Protein AF-A0A0B6ZD54-F1 (afdb_monomer)

Foldseek 3Di:
DDDQQCLQPVCVVVVDWDFLLVVLVVVLVVCVVPPDALVVNLVSNCRNLVLLCVVVVVLVVQSVPDDDSVSSNVSSVVSVVVVVVVVVVCVVPVCVQPVVSVHNDGSRIRGGDDDDDPVVCPPPVNVVVVVVVVVVVVVQLVVQCVVDPPDDSVVSVVCVVPVPDDPDPVPPDDAPAAPVDRHGAQPQWPRSHRLVVSVVCCVVVVDATPSNGRDRDDPPPPDPDDPPPPPVVVVVVVVVVVVVVVVVVVVVVVVVPPDD

Organism: NCBI:txid1028688

Nearest PDB structures (foldseek):
  8am9-assembly1_O  TM=3.127E-01  e=2.565E+00  Escherichia coli BW25113
  7ac7-assembly1_s  TM=3.104E-01  e=2.873E+00  Escherichia coli K-12
  5mdy-assembly1_s  TM=3.116E-01  e=3.041E+00  Escherichia coli K-12
  7nbu-assembly1_N  TM=3.072E-01  e=3.606E+00  Escherichia coli K-12
  8rdw-assembly1_HK  TM=3.142E-01  e=8.947E+00  Psychrobacter urativorans

Structure (mmCIF, N/CA/C/O backbone):
data_AF-A0A0B6ZD54-F1
#
_entry.id   AF-A0A0B6ZD54-F1
#
loop_
_atom_site.group_PDB
_atom_site.id
_atom_site.type_symbol
_atom_site.label_atom_id
_atom_site.label_alt_id
_atom_site.label_comp_id
_atom_site.label_asym_id
_atom_site.label_entity_id
_atom_site.label_seq_id
_atom_site.pdbx_PDB_ins_code
_atom_site.Cartn_x
_atom_site.Cartn_y
_atom_site.Cartn_z
_atom_site.occupancy
_atom_site.B_iso_or_equiv
_atom_site.auth_seq_id
_atom_site.auth_comp_id
_atom_site.auth_asym_id
_atom_site.auth_atom_id
_atom_site.pdbx_PDB_model_num
ATOM 1 N N . MET A 1 1 ? -23.140 -5.169 -11.355 1.00 74.25 1 MET A N 1
ATOM 2 C CA . MET A 1 1 ? -21.667 -5.055 -11.450 1.00 74.25 1 MET A CA 1
ATOM 3 C C . MET A 1 1 ? -21.163 -4.359 -10.195 1.00 74.25 1 MET A C 1
ATOM 5 O O . MET A 1 1 ? -21.640 -3.269 -9.912 1.00 74.25 1 MET A O 1
ATOM 9 N N . SER A 1 2 ? -20.274 -4.982 -9.419 1.00 81.50 2 SER A N 1
ATOM 10 C CA . SER A 1 2 ? -19.598 -4.334 -8.285 1.00 81.50 2 SER A CA 1
ATOM 11 C C . SER A 1 2 ? -18.123 -4.122 -8.634 1.00 81.50 2 SER A C 1
ATOM 13 O O . SER A 1 2 ? -17.545 -4.911 -9.378 1.00 81.50 2 SER A O 1
ATOM 15 N N . ALA A 1 3 ? -17.527 -3.036 -8.140 1.00 86.44 3 ALA A N 1
ATOM 16 C CA . ALA A 1 3 ? -16.114 -2.732 -8.368 1.00 86.44 3 ALA A CA 1
ATOM 17 C C . ALA A 1 3 ? -15.428 -2.359 -7.050 1.00 86.44 3 ALA A C 1
ATOM 19 O O . ALA A 1 3 ? -14.755 -3.183 -6.436 1.00 86.44 3 ALA A O 1
ATOM 20 N N . GLU A 1 4 ? -15.651 -1.139 -6.561 1.00 87.38 4 GLU A N 1
ATOM 21 C CA . GLU A 1 4 ? -14.909 -0.611 -5.412 1.00 87.38 4 GLU A CA 1
ATOM 22 C C . GLU A 1 4 ? -15.200 -1.347 -4.097 1.00 87.38 4 GLU A C 1
ATOM 24 O O . GLU A 1 4 ? -14.273 -1.617 -3.334 1.00 87.38 4 GLU A O 1
ATOM 29 N N . GLY A 1 5 ? -16.454 -1.742 -3.854 1.00 88.94 5 GLY A N 1
ATOM 30 C CA . GLY A 1 5 ? -16.817 -2.526 -2.670 1.00 88.94 5 GLY A CA 1
ATOM 31 C C . GLY A 1 5 ? -16.084 -3.870 -2.601 1.00 88.94 5 GLY A C 1
ATOM 32 O O . GLY A 1 5 ? -15.590 -4.239 -1.540 1.00 88.94 5 GLY A O 1
ATOM 33 N N . ASN A 1 6 ? -15.926 -4.544 -3.746 1.00 92.19 6 ASN A N 1
ATOM 34 C CA . ASN A 1 6 ? -15.258 -5.844 -3.836 1.00 92.19 6 ASN A CA 1
ATOM 35 C C . ASN A 1 6 ? -13.740 -5.751 -3.597 1.00 92.19 6 ASN A C 1
ATOM 37 O O . ASN A 1 6 ? -13.132 -6.687 -3.095 1.00 92.19 6 ASN A O 1
ATOM 41 N N . LEU A 1 7 ? -13.120 -4.610 -3.925 1.00 92.94 7 LEU A N 1
ATOM 42 C CA . LEU A 1 7 ? -11.692 -4.386 -3.664 1.00 92.94 7 LEU A CA 1
ATOM 43 C C . LEU A 1 7 ? -11.366 -4.241 -2.170 1.00 92.94 7 LEU A C 1
ATOM 45 O O . LEU A 1 7 ? -10.232 -4.498 -1.777 1.00 92.94 7 LEU A O 1
ATOM 49 N N . HIS A 1 8 ? -12.327 -3.799 -1.356 1.00 94.69 8 HIS A N 1
ATOM 50 C CA . HIS A 1 8 ? -12.138 -3.619 0.089 1.00 94.69 8 HIS A CA 1
ATOM 51 C C . HIS A 1 8 ? -12.677 -4.809 0.894 1.00 94.69 8 HIS A C 1
ATOM 53 O O . HIS A 1 8 ? -12.101 -5.178 1.914 1.00 94.69 8 HIS A O 1
ATOM 59 N N . ASN A 1 9 ? -13.750 -5.445 0.414 1.00 95.12 9 ASN A N 1
ATOM 60 C CA . ASN A 1 9 ? -14.244 -6.712 0.935 1.00 95.12 9 ASN A CA 1
ATOM 61 C C . ASN A 1 9 ? -14.376 -7.730 -0.211 1.00 95.12 9 ASN A C 1
ATOM 63 O O . ASN A 1 9 ? -15.413 -7.750 -0.876 1.00 95.12 9 ASN A O 1
ATOM 67 N N . PRO A 1 10 ? -13.377 -8.604 -0.435 1.00 94.44 10 PRO A N 1
ATOM 68 C CA . PRO A 1 10 ? -13.483 -9.622 -1.479 1.00 94.44 10 PRO A CA 1
ATOM 69 C C . PRO A 1 10 ? -14.529 -10.709 -1.165 1.00 94.44 10 PRO A C 1
ATOM 71 O O . PRO A 1 10 ? -14.969 -11.416 -2.066 1.00 94.44 10 PRO A O 1
ATOM 74 N N . ALA A 1 11 ? -14.985 -10.819 0.089 1.00 94.31 11 ALA A N 1
ATOM 75 C CA . ALA A 1 11 ? -16.055 -11.723 0.514 1.00 94.31 11 ALA A CA 1
ATOM 76 C C . ALA A 1 11 ? -17.455 -11.072 0.473 1.00 94.31 11 ALA A C 1
ATOM 78 O O . ALA A 1 11 ? -18.405 -11.616 1.043 1.00 94.31 11 ALA A O 1
ATOM 79 N N . LEU A 1 12 ? -17.599 -9.929 -0.213 1.00 92.50 12 LEU A N 1
ATOM 80 C CA . LEU A 1 12 ? -18.838 -9.146 -0.283 1.00 92.50 12 LEU A CA 1
ATOM 81 C C . LEU A 1 12 ? -20.058 -9.993 -0.670 1.00 92.50 12 LEU A C 1
ATOM 83 O O . LEU A 1 12 ? -21.107 -9.894 -0.039 1.00 92.50 12 LEU A O 1
ATOM 87 N N . PHE A 1 13 ? -19.917 -10.852 -1.680 1.00 92.19 13 PHE A N 1
ATOM 88 C CA . PHE A 1 13 ? -21.015 -11.692 -2.174 1.00 92.19 13 PHE A CA 1
ATOM 89 C C . PHE A 1 13 ? -21.288 -12.935 -1.324 1.00 92.19 13 PHE A C 1
ATOM 91 O O . PHE A 1 13 ? -22.333 -13.558 -1.474 1.00 92.19 13 PHE A O 1
ATOM 98 N N . SER A 1 14 ? -20.390 -13.263 -0.397 1.00 92.62 14 SER A N 1
ATOM 99 C CA . SER A 1 14 ? -20.599 -14.321 0.594 1.00 92.62 14 SER A CA 1
ATOM 100 C C . SER A 1 14 ? -21.366 -13.819 1.822 1.00 92.62 14 SER A C 1
ATOM 102 O O . SER A 1 14 ? -21.641 -14.608 2.723 1.00 92.62 14 SER A O 1
ATOM 104 N N . GLY A 1 15 ? -21.656 -12.512 1.902 1.00 89.50 15 GLY A N 1
ATOM 105 C CA . GLY A 1 15 ? -22.305 -11.887 3.059 1.00 89.50 15 GLY A CA 1
ATOM 106 C C . GLY A 1 15 ? -21.448 -11.904 4.329 1.00 89.50 15 GLY A C 1
ATOM 107 O O . GLY A 1 15 ? -21.974 -11.747 5.428 1.00 89.50 15 GLY A O 1
ATOM 108 N N . LYS A 1 16 ? -20.133 -12.125 4.197 1.00 92.75 16 LYS A N 1
ATOM 109 C CA . LYS A 1 16 ? -19.188 -12.233 5.315 1.00 92.75 16 LYS A CA 1
ATOM 110 C C . LYS A 1 16 ? -18.276 -11.009 5.371 1.00 92.75 16 LYS A C 1
ATOM 112 O O . LYS A 1 16 ? -17.953 -10.407 4.348 1.00 92.75 16 LYS A O 1
ATOM 117 N N . ASN A 1 17 ? -17.812 -10.695 6.578 1.00 94.38 17 ASN A N 1
ATOM 118 C CA . ASN A 1 17 ? -16.800 -9.669 6.840 1.00 94.38 17 ASN A CA 1
ATOM 119 C C . ASN A 1 17 ? -15.594 -10.340 7.520 1.00 94.38 17 ASN A C 1
ATOM 121 O O . ASN A 1 17 ? -15.470 -10.266 8.742 1.00 94.38 17 ASN A O 1
ATOM 125 N N . PRO A 1 18 ? -14.767 -11.088 6.767 1.00 96.50 18 PRO A N 1
ATOM 126 C CA . PRO A 1 18 ? -13.576 -11.744 7.306 1.00 96.50 18 PRO A CA 1
ATOM 127 C C . PRO A 1 18 ? -12.538 -10.718 7.775 1.00 96.50 18 PRO A C 1
ATOM 129 O O . PRO A 1 18 ? -12.655 -9.522 7.492 1.00 96.50 18 PRO A O 1
ATOM 132 N N . TYR A 1 19 ? -11.499 -11.175 8.473 1.00 97.50 19 TYR A N 1
ATOM 133 C CA . TYR A 1 19 ? -10.398 -10.291 8.830 1.00 97.50 19 TYR A CA 1
ATOM 134 C C . TYR A 1 19 ? -9.622 -9.842 7.590 1.00 97.50 19 TYR A C 1
ATOM 136 O O . TYR A 1 19 ? -9.378 -10.617 6.663 1.00 97.50 19 TYR A O 1
ATOM 144 N N . VAL A 1 20 ? -9.168 -8.589 7.605 1.00 97.38 20 VAL A N 1
ATOM 145 C CA . VAL A 1 20 ? -8.426 -8.001 6.480 1.00 97.38 20 VAL A CA 1
ATOM 146 C C . VAL A 1 20 ? -7.125 -8.745 6.178 1.00 97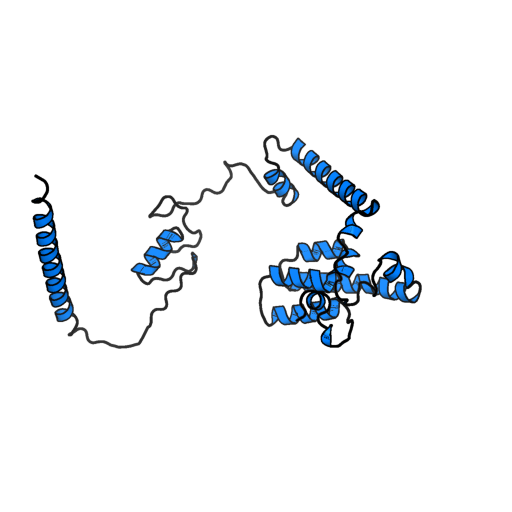.38 20 VAL A C 1
ATOM 148 O O . VAL A 1 20 ? -6.722 -8.804 5.017 1.00 97.38 20 VAL A O 1
ATOM 151 N N . TRP A 1 21 ? -6.466 -9.323 7.190 1.00 97.62 21 TRP A N 1
ATOM 152 C CA . TRP A 1 21 ? -5.247 -10.109 6.990 1.00 97.62 21 TRP A CA 1
ATOM 153 C C . TRP A 1 21 ? -5.530 -11.488 6.407 1.00 97.62 21 TRP A C 1
ATOM 155 O O . TRP A 1 21 ? -4.746 -11.919 5.576 1.00 97.62 21 TRP A O 1
ATOM 165 N N . ASP A 1 22 ? -6.636 -12.149 6.759 1.00 97.44 22 ASP A N 1
ATOM 166 C CA . ASP A 1 22 ? -6.958 -13.468 6.197 1.00 97.44 22 ASP A CA 1
ATOM 167 C C . ASP A 1 22 ? -7.157 -13.349 4.680 1.00 97.44 22 ASP A C 1
ATOM 169 O O . ASP A 1 22 ? -6.501 -14.042 3.907 1.00 97.44 22 ASP A O 1
ATOM 173 N N . MET A 1 23 ? -7.952 -12.361 4.251 1.00 97.38 23 MET A N 1
ATOM 174 C CA . MET A 1 23 ? -8.172 -12.086 2.825 1.00 97.38 23 MET A CA 1
ATOM 175 C C . MET A 1 23 ? -6.909 -11.609 2.107 1.00 97.38 23 MET A C 1
ATOM 177 O O . MET A 1 23 ? -6.704 -11.915 0.934 1.00 97.38 23 MET A O 1
ATOM 181 N N . SER A 1 24 ? -6.064 -10.830 2.787 1.00 97.56 24 SER A N 1
ATOM 182 C CA . SER A 1 24 ? -4.817 -10.345 2.191 1.00 97.56 24 SER A CA 1
ATOM 183 C C . SER A 1 24 ? -3.789 -11.459 2.037 1.00 97.56 24 SER A C 1
ATOM 185 O O . SER A 1 24 ? -3.116 -11.499 1.015 1.00 97.56 24 SER A O 1
ATOM 187 N N . LEU A 1 25 ? -3.672 -12.361 3.013 1.00 98.12 25 LEU A N 1
ATOM 188 C CA . LEU A 1 25 ? -2.762 -13.505 2.954 1.00 98.12 25 LEU A CA 1
ATOM 189 C C . LEU A 1 25 ? -3.203 -14.496 1.874 1.00 98.12 25 LEU A C 1
ATOM 191 O O . LEU A 1 25 ? -2.377 -14.867 1.047 1.00 98.12 25 LEU A O 1
ATOM 195 N N . GLU A 1 26 ? -4.498 -14.816 1.793 1.00 97.94 26 GLU A N 1
ATOM 196 C CA . GLU A 1 26 ? -5.042 -15.648 0.709 1.00 97.94 26 GLU A CA 1
ATOM 197 C C . GLU A 1 26 ? -4.785 -15.011 -0.668 1.00 97.94 26 GLU A C 1
ATOM 199 O O . GLU A 1 26 ? -4.361 -15.675 -1.616 1.00 97.94 26 GLU A O 1
ATOM 204 N N . TYR A 1 27 ? -4.975 -13.692 -0.788 1.00 97.81 27 TYR A N 1
ATOM 205 C CA . TYR A 1 27 ? -4.625 -12.969 -2.008 1.00 97.81 27 TYR A CA 1
ATOM 206 C C . TYR A 1 27 ? -3.128 -13.081 -2.336 1.00 97.81 27 TYR A C 1
ATOM 208 O O . TYR A 1 27 ? -2.776 -13.295 -3.496 1.00 97.81 27 TYR A O 1
ATOM 216 N N . LEU A 1 28 ? -2.241 -12.956 -1.345 1.00 97.94 28 LEU A N 1
ATOM 217 C CA . LEU A 1 28 ? -0.800 -13.094 -1.557 1.00 97.94 28 LEU A CA 1
ATOM 218 C C . LEU A 1 28 ? -0.430 -14.516 -2.006 1.00 97.94 28 LEU A C 1
ATOM 220 O O . LEU A 1 28 ? 0.349 -14.638 -2.952 1.00 97.94 28 LEU A O 1
ATOM 224 N N . ASP A 1 29 ? -1.062 -15.558 -1.458 1.00 98.12 29 ASP A N 1
ATOM 225 C CA . ASP A 1 29 ? -0.891 -16.945 -1.920 1.00 98.12 29 ASP A CA 1
ATOM 226 C C . ASP A 1 29 ? -1.247 -17.077 -3.415 1.00 98.12 29 ASP A C 1
ATOM 228 O O . ASP A 1 29 ? -0.522 -17.696 -4.203 1.00 98.12 29 ASP A O 1
ATOM 232 N N . LEU A 1 30 ? -2.329 -16.421 -3.856 1.00 97.81 30 LEU A N 1
ATOM 233 C CA . LEU A 1 30 ? -2.696 -16.372 -5.275 1.00 97.81 30 LEU A CA 1
ATOM 234 C C . LEU A 1 30 ? -1.655 -15.634 -6.124 1.00 97.81 30 LEU A C 1
ATOM 236 O O . LEU A 1 30 ? -1.419 -16.037 -7.261 1.00 97.81 30 LEU A O 1
ATOM 240 N N . THR A 1 31 ? -1.029 -14.573 -5.609 1.00 96.94 31 THR A N 1
ATOM 241 C CA . THR A 1 31 ? 0.020 -13.842 -6.345 1.00 96.94 31 THR A CA 1
ATOM 242 C C . THR A 1 31 ? 1.331 -14.614 -6.458 1.00 96.94 31 THR A C 1
ATOM 244 O O . THR A 1 31 ? 2.075 -14.389 -7.412 1.00 96.94 31 THR A O 1
ATOM 247 N N . GLU A 1 32 ? 1.611 -15.531 -5.529 1.00 95.12 32 GLU A N 1
ATOM 248 C CA . GLU A 1 32 ? 2.738 -16.464 -5.640 1.00 95.12 32 GLU A CA 1
ATOM 249 C C . GLU A 1 32 ? 2.454 -17.517 -6.712 1.00 95.12 32 GLU A C 1
ATOM 251 O O . GLU A 1 32 ? 3.297 -17.779 -7.570 1.00 95.12 32 GLU A O 1
ATOM 256 N N . LYS A 1 33 ? 1.230 -18.062 -6.721 1.00 97.50 33 LYS A N 1
ATOM 257 C CA . LYS A 1 33 ? 0.776 -19.017 -7.741 1.00 97.50 33 LYS A CA 1
ATOM 258 C C . LYS A 1 33 ? 0.689 -18.393 -9.137 1.00 97.50 33 LYS A C 1
ATOM 260 O O . LYS A 1 33 ? 1.005 -19.048 -10.130 1.00 97.50 33 LYS A O 1
ATOM 265 N N . TYR A 1 34 ? 0.259 -17.137 -9.216 1.00 97.00 34 TYR A N 1
ATOM 266 C CA . TYR A 1 34 ? 0.073 -16.384 -10.454 1.00 97.00 34 TYR A CA 1
ATOM 267 C C . TYR A 1 34 ? 0.847 -15.057 -10.387 1.00 97.00 34 TYR A C 1
ATOM 269 O O . TYR A 1 34 ? 0.275 -14.018 -10.035 1.00 97.00 34 TYR A O 1
ATOM 277 N N . PRO A 1 35 ? 2.149 -15.071 -10.739 1.00 93.50 35 PRO A N 1
ATOM 278 C CA . PRO A 1 35 ? 3.015 -13.906 -10.614 1.00 93.50 35 PRO A CA 1
ATOM 279 C C . PRO A 1 35 ? 2.473 -12.678 -11.341 1.00 93.50 35 PRO A C 1
ATOM 281 O O . PRO A 1 35 ? 2.139 -12.720 -12.528 1.00 93.50 35 PRO A O 1
ATOM 284 N N . CYS A 1 36 ? 2.444 -11.548 -10.639 1.00 95.56 36 CYS A N 1
ATOM 285 C CA . CYS A 1 36 ? 2.014 -10.271 -11.192 1.00 95.56 36 CYS A CA 1
ATOM 286 C C . CYS A 1 36 ? 2.932 -9.121 -10.742 1.00 95.56 36 CYS A C 1
ATOM 288 O O . CYS A 1 36 ? 3.701 -9.261 -9.787 1.00 95.56 36 CYS A O 1
ATOM 290 N N . PRO A 1 37 ? 2.894 -7.964 -11.429 1.00 97.19 37 PRO A N 1
ATOM 291 C CA . PRO A 1 37 ? 3.668 -6.803 -11.018 1.00 97.19 37 PRO A CA 1
ATOM 292 C C . PRO A 1 37 ? 3.371 -6.387 -9.573 1.00 97.19 37 PRO A C 1
ATOM 294 O O . PRO A 1 37 ? 2.221 -6.181 -9.192 1.00 97.19 37 PRO A O 1
ATOM 297 N N . VAL A 1 38 ? 4.427 -6.130 -8.801 1.00 96.94 38 VAL A N 1
ATOM 298 C CA . VAL A 1 38 ? 4.370 -5.659 -7.402 1.00 96.94 38 VAL A CA 1
ATOM 299 C C . VAL A 1 38 ? 3.504 -4.400 -7.228 1.00 96.94 38 VAL A C 1
ATOM 301 O O . VAL A 1 38 ? 2.944 -4.153 -6.162 1.00 96.94 38 VAL A O 1
ATOM 304 N N . SER A 1 39 ? 3.366 -3.574 -8.270 1.00 97.62 39 SER A N 1
ATOM 305 C CA . SER A 1 39 ? 2.450 -2.427 -8.270 1.00 97.62 39 SER A CA 1
ATOM 306 C C . SER A 1 39 ? 0.985 -2.822 -8.087 1.00 97.62 39 SER A C 1
ATOM 308 O O . SER A 1 39 ? 0.257 -2.086 -7.424 1.00 97.62 39 SER A O 1
ATOM 310 N N . TYR A 1 40 ? 0.560 -3.956 -8.647 1.00 97.25 40 TYR A N 1
ATOM 311 C CA . TYR A 1 40 ? -0.816 -4.447 -8.542 1.00 97.25 40 TYR A CA 1
ATOM 312 C C . TYR A 1 40 ? -1.070 -5.003 -7.145 1.00 97.25 40 TYR A C 1
ATOM 314 O O . TYR A 1 40 ? -2.024 -4.588 -6.493 1.00 97.25 40 TYR A O 1
ATOM 322 N N . ILE A 1 41 ? -0.140 -5.830 -6.655 1.00 98.00 41 ILE A N 1
ATOM 323 C CA . ILE A 1 41 ? -0.173 -6.405 -5.304 1.00 98.00 41 ILE A CA 1
ATOM 324 C C . ILE A 1 41 ? -0.316 -5.297 -4.262 1.00 98.00 41 ILE A C 1
ATOM 326 O O . ILE A 1 41 ? -1.269 -5.284 -3.488 1.00 98.00 41 ILE A O 1
ATOM 330 N N . ARG A 1 42 ? 0.570 -4.294 -4.314 1.00 98.19 42 ARG A N 1
ATOM 331 C CA . ARG A 1 42 ? 0.527 -3.139 -3.410 1.00 98.19 42 ARG A CA 1
ATOM 332 C C . ARG A 1 42 ? -0.821 -2.423 -3.453 1.00 98.19 42 ARG A C 1
ATOM 334 O O . ARG A 1 42 ? -1.347 -2.043 -2.412 1.00 98.19 42 ARG A O 1
ATOM 341 N N . GLY A 1 43 ? -1.365 -2.218 -4.653 1.00 97.44 43 GLY A N 1
ATOM 342 C CA . GLY A 1 43 ? -2.664 -1.580 -4.842 1.00 97.44 43 GLY A CA 1
ATOM 343 C C . GLY A 1 43 ? -3.791 -2.344 -4.147 1.00 97.44 43 GLY A C 1
ATOM 344 O O . GLY A 1 43 ? -4.580 -1.729 -3.434 1.00 97.44 43 GLY A O 1
ATOM 345 N N . HIS A 1 44 ? -3.835 -3.667 -4.304 1.00 97.25 44 HIS A N 1
ATOM 346 C CA . HIS A 1 44 ? -4.857 -4.510 -3.685 1.00 97.25 44 HIS A CA 1
ATOM 347 C C . HIS A 1 44 ? -4.694 -4.618 -2.169 1.00 97.25 44 HIS A C 1
ATOM 349 O O . HIS A 1 44 ? -5.670 -4.411 -1.456 1.00 97.25 44 HIS A O 1
ATOM 355 N N . VAL A 1 45 ? -3.474 -4.813 -1.656 1.00 97.94 45 VAL A N 1
ATOM 356 C CA . VAL A 1 45 ? -3.218 -4.841 -0.203 1.00 97.94 45 VAL A CA 1
ATOM 357 C C . VAL A 1 45 ? -3.641 -3.521 0.454 1.00 97.94 45 VAL A C 1
ATOM 359 O O . VAL A 1 45 ? -4.302 -3.526 1.490 1.00 97.94 45 VAL A O 1
ATOM 362 N N . PHE A 1 46 ? -3.365 -2.369 -0.176 1.00 97.50 46 PHE A N 1
ATOM 363 C CA . PHE A 1 46 ? -3.848 -1.077 0.331 1.00 97.50 46 PHE A CA 1
ATOM 364 C C . PHE A 1 46 ? -5.373 -0.950 0.361 1.00 97.50 46 PHE A C 1
ATOM 366 O O . PHE A 1 46 ? -5.889 -0.187 1.178 1.00 97.50 46 PHE A O 1
ATOM 373 N N . LYS A 1 47 ? -6.084 -1.627 -0.545 1.00 96.12 47 LYS A N 1
ATOM 374 C CA . LYS A 1 47 ? -7.548 -1.597 -0.618 1.00 96.12 47 LYS A CA 1
ATOM 375 C C . LYS A 1 47 ? -8.171 -2.544 0.403 1.00 96.12 47 LYS A C 1
ATOM 377 O O . LYS A 1 47 ? -8.997 -2.091 1.188 1.00 96.12 47 LYS A O 1
ATOM 382 N N . ILE A 1 48 ? -7.713 -3.792 0.469 1.00 97.06 48 ILE A N 1
ATOM 383 C CA . ILE A 1 48 ? -8.207 -4.785 1.435 1.00 97.06 48 ILE A CA 1
ATOM 384 C C . ILE A 1 48 ? -7.947 -4.303 2.872 1.00 97.06 48 ILE A C 1
ATOM 386 O O . ILE A 1 48 ? -8.854 -4.294 3.699 1.00 97.06 48 ILE A O 1
ATOM 390 N N . CYS A 1 49 ? -6.740 -3.808 3.167 1.00 96.62 49 CYS A N 1
ATOM 391 C CA . CYS A 1 49 ? -6.366 -3.341 4.505 1.00 96.62 49 CYS A CA 1
ATOM 392 C C . CYS A 1 49 ? -6.606 -1.836 4.735 1.00 96.62 49 CYS A C 1
ATOM 394 O O . CYS A 1 49 ? -6.013 -1.262 5.648 1.00 96.62 49 CYS A O 1
ATOM 396 N N . HIS A 1 50 ? -7.429 -1.159 3.925 1.00 93.38 50 HIS A N 1
ATOM 397 C CA . HIS A 1 50 ? -7.516 0.310 3.910 1.00 93.38 50 HIS A CA 1
ATOM 398 C C . HIS A 1 50 ? -7.739 0.946 5.293 1.00 93.38 50 HIS A C 1
ATOM 400 O O . HIS A 1 50 ? -6.999 1.855 5.692 1.00 93.38 50 HIS A O 1
ATOM 406 N N . HIS A 1 51 ? -8.750 0.471 6.022 1.00 91.44 51 HIS A N 1
ATOM 407 C CA . HIS A 1 51 ? -9.120 1.022 7.325 1.00 91.44 51 HIS A CA 1
ATOM 408 C C . HIS A 1 51 ? -8.047 0.729 8.379 1.00 91.44 51 HIS A C 1
ATOM 410 O O . HIS A 1 51 ? -7.593 1.645 9.064 1.00 91.44 51 HIS A O 1
ATOM 416 N N . ALA A 1 52 ? -7.558 -0.510 8.434 1.00 93.88 52 ALA A N 1
ATOM 417 C CA . ALA A 1 52 ? -6.509 -0.922 9.362 1.00 93.88 52 ALA A CA 1
ATOM 418 C C . ALA A 1 52 ? -5.181 -0.173 9.138 1.00 93.88 52 ALA A C 1
ATOM 420 O O . ALA A 1 52 ? -4.574 0.317 10.085 1.00 93.88 52 ALA A O 1
ATOM 421 N N . LEU A 1 53 ? -4.763 0.024 7.885 1.00 94.75 53 LEU A N 1
ATOM 422 C CA . LEU A 1 53 ? -3.562 0.806 7.558 1.00 94.75 53 LEU A CA 1
ATOM 423 C C . LEU A 1 53 ? -3.737 2.310 7.816 1.00 94.75 53 LEU A C 1
ATOM 425 O O . LEU A 1 53 ? -2.757 3.044 7.933 1.00 94.75 53 LEU A O 1
ATOM 429 N N . THR A 1 54 ? -4.976 2.799 7.884 1.00 89.75 54 THR A N 1
ATOM 430 C CA . THR A 1 54 ? -5.245 4.183 8.296 1.00 89.75 54 THR A CA 1
ATOM 431 C C . THR A 1 54 ? -5.039 4.360 9.802 1.00 89.75 54 THR A C 1
ATOM 433 O O . THR A 1 54 ? -4.530 5.405 10.215 1.00 89.75 54 THR A O 1
ATOM 436 N N . ALA A 1 55 ? -5.366 3.336 10.599 1.00 89.38 55 ALA A N 1
ATOM 437 C CA . ALA A 1 55 ? -5.089 3.295 12.034 1.00 89.38 55 ALA A CA 1
ATOM 438 C C . ALA A 1 55 ? -3.585 3.114 12.326 1.00 89.38 55 ALA A C 1
ATOM 440 O O . ALA A 1 55 ? -3.018 3.869 13.116 1.00 89.38 55 ALA A O 1
ATOM 441 N N . TYR A 1 56 ? -2.912 2.197 11.623 1.00 92.31 56 TYR A N 1
ATOM 442 C CA . TYR A 1 56 ? -1.492 1.879 11.830 1.00 92.31 56 TYR A CA 1
ATOM 443 C C . TYR A 1 56 ? -0.603 2.417 10.706 1.00 92.31 56 TYR A C 1
ATOM 445 O O . TYR A 1 56 ? -0.319 1.750 9.705 1.00 92.31 56 TYR A O 1
ATOM 453 N N . ARG A 1 57 ? -0.145 3.664 10.874 1.00 91.19 57 ARG A N 1
ATOM 454 C CA . ARG A 1 57 ? 0.681 4.355 9.869 1.00 91.19 57 ARG A CA 1
ATOM 455 C C . ARG A 1 57 ? 2.048 3.711 9.649 1.00 91.19 57 ARG A C 1
ATOM 457 O O . ARG A 1 57 ? 2.544 3.762 8.530 1.00 91.19 57 ARG A O 1
ATOM 464 N N . ASP A 1 58 ? 2.636 3.113 10.677 1.00 93.88 58 ASP A N 1
ATOM 465 C CA . ASP A 1 58 ? 3.925 2.426 10.583 1.00 93.88 58 ASP A CA 1
ATOM 466 C C . ASP A 1 58 ? 3.832 1.205 9.655 1.00 93.88 58 ASP A C 1
ATOM 468 O O . ASP A 1 58 ? 4.659 1.031 8.764 1.00 93.88 58 ASP A O 1
ATOM 472 N N . VAL A 1 59 ? 2.771 0.404 9.782 1.00 96.44 59 VAL A N 1
ATOM 473 C CA . VAL A 1 59 ? 2.508 -0.721 8.873 1.00 96.44 59 VAL A CA 1
ATOM 474 C C . VAL A 1 59 ? 2.203 -0.222 7.460 1.00 96.44 59 VAL A C 1
ATOM 476 O O . VAL A 1 59 ? 2.668 -0.792 6.474 1.00 96.44 59 VAL A O 1
ATOM 479 N N . ARG A 1 60 ? 1.464 0.886 7.337 1.00 96.56 60 ARG A N 1
ATOM 480 C CA . ARG A 1 60 ? 1.168 1.516 6.043 1.00 96.56 60 ARG A CA 1
ATOM 481 C C . ARG A 1 60 ? 2.432 1.912 5.277 1.00 96.56 60 ARG A C 1
ATOM 483 O O . ARG A 1 60 ? 2.445 1.813 4.050 1.00 96.56 60 ARG A O 1
ATOM 490 N N . GLU A 1 61 ? 3.462 2.376 5.977 1.00 95.75 61 GLU A N 1
ATOM 491 C CA . GLU A 1 61 ? 4.766 2.702 5.391 1.00 95.75 61 GLU A CA 1
ATOM 492 C C . GLU A 1 61 ? 5.504 1.439 4.928 1.00 95.75 61 GLU A C 1
ATOM 494 O O . GLU A 1 61 ? 5.989 1.418 3.798 1.00 95.75 61 GLU A O 1
ATOM 499 N N . LEU A 1 62 ? 5.467 0.349 5.705 1.00 96.81 62 LEU A N 1
ATOM 500 C CA . LEU A 1 62 ? 6.027 -0.945 5.285 1.00 96.81 62 LEU A CA 1
ATOM 501 C C . LEU A 1 62 ? 5.397 -1.450 3.978 1.00 96.81 62 LEU A C 1
ATOM 503 O O . LEU A 1 62 ? 6.111 -1.818 3.048 1.00 96.81 62 LEU A O 1
ATOM 507 N N . VAL A 1 63 ? 4.066 -1.383 3.851 1.00 97.75 63 VAL A N 1
ATOM 508 C CA . VAL A 1 63 ? 3.362 -1.754 2.605 1.00 97.75 63 VAL A CA 1
ATOM 509 C C . VAL A 1 63 ? 3.746 -0.831 1.439 1.00 97.75 63 VAL A C 1
ATOM 511 O O . VAL A 1 63 ? 3.819 -1.265 0.286 1.00 97.75 63 VAL A O 1
ATOM 514 N N . ALA A 1 64 ? 3.993 0.456 1.702 1.00 96.50 64 ALA A N 1
ATOM 515 C CA . ALA A 1 64 ? 4.410 1.397 0.665 1.00 96.50 64 ALA A CA 1
ATOM 516 C C . ALA A 1 64 ? 5.804 1.055 0.112 1.00 96.50 64 ALA A C 1
ATOM 518 O O . ALA A 1 64 ? 5.995 1.095 -1.109 1.00 96.50 64 ALA A O 1
ATOM 519 N N . ASP A 1 65 ? 6.729 0.690 0.999 1.00 95.62 65 ASP A N 1
ATOM 520 C CA . ASP A 1 65 ? 8.138 0.445 0.685 1.00 95.62 65 ASP A CA 1
ATOM 521 C C . ASP A 1 65 ? 8.451 -1.003 0.274 1.00 95.62 65 ASP A C 1
ATOM 523 O O . ASP A 1 65 ? 9.513 -1.245 -0.306 1.00 95.62 65 ASP A O 1
ATOM 527 N N . ALA A 1 66 ? 7.520 -1.938 0.493 1.00 97.06 66 ALA A N 1
ATOM 528 C CA . ALA A 1 66 ? 7.608 -3.342 0.092 1.00 97.06 66 ALA A CA 1
ATOM 529 C C . ALA A 1 66 ? 7.953 -3.512 -1.398 1.00 97.06 66 ALA A C 1
ATOM 531 O O . ALA A 1 66 ? 7.407 -2.825 -2.270 1.00 97.06 66 ALA A O 1
ATOM 532 N N . LYS A 1 67 ? 8.855 -4.444 -1.710 1.00 96.50 67 LYS A N 1
ATOM 533 C CA . LYS A 1 67 ? 9.369 -4.735 -3.061 1.00 96.50 67 LYS A CA 1
ATOM 534 C C . LYS A 1 67 ? 9.155 -6.184 -3.481 1.00 96.50 67 LYS A C 1
ATOM 536 O O . LYS A 1 67 ? 9.268 -6.464 -4.673 1.00 96.50 67 LYS A O 1
ATOM 541 N N . SER A 1 68 ? 8.849 -7.073 -2.543 1.00 97.19 68 SER A N 1
ATOM 542 C CA . SER A 1 68 ? 8.606 -8.495 -2.780 1.00 97.19 68 SER A CA 1
ATOM 543 C C . SER A 1 68 ? 7.248 -8.934 -2.217 1.00 97.19 68 SER A C 1
ATOM 545 O O . SER A 1 68 ? 6.637 -8.208 -1.435 1.00 97.19 68 SER A O 1
ATOM 547 N N . VAL A 1 69 ? 6.763 -10.114 -2.624 1.00 97.31 69 VAL A N 1
ATOM 548 C CA . VAL A 1 69 ? 5.547 -10.722 -2.044 1.00 97.31 69 VAL A CA 1
ATOM 549 C C . VAL A 1 69 ? 5.741 -11.005 -0.551 1.00 97.31 69 VAL A C 1
ATOM 551 O O . VAL A 1 69 ? 4.850 -10.723 0.248 1.00 97.31 69 VAL A O 1
ATOM 554 N N . GLN A 1 70 ? 6.942 -11.450 -0.175 1.00 97.62 70 GLN A N 1
ATOM 555 C CA . GLN A 1 70 ? 7.319 -11.715 1.209 1.00 97.62 70 GLN A CA 1
ATOM 556 C C . GLN A 1 70 ? 7.247 -10.451 2.079 1.00 97.62 70 GLN A C 1
ATOM 558 O O . GLN A 1 70 ? 6.677 -10.493 3.164 1.00 97.62 70 GLN A O 1
ATOM 563 N N . ASP A 1 71 ? 7.710 -9.305 1.569 1.00 97.75 71 ASP A N 1
ATOM 564 C CA . ASP A 1 71 ? 7.638 -8.027 2.293 1.00 97.75 71 ASP A CA 1
ATOM 565 C C . ASP A 1 71 ? 6.176 -7.647 2.612 1.00 97.75 71 ASP A C 1
ATOM 567 O O . ASP A 1 71 ? 5.879 -7.103 3.678 1.00 97.75 71 ASP A O 1
ATOM 571 N N . PHE A 1 72 ? 5.237 -7.929 1.694 1.00 98.31 72 PHE A N 1
ATOM 572 C CA . PHE A 1 72 ? 3.811 -7.706 1.956 1.00 98.31 72 PHE A CA 1
ATOM 573 C C . PHE A 1 72 ? 3.272 -8.670 3.007 1.00 98.31 72 PHE A C 1
ATOM 575 O O . PHE A 1 72 ? 2.491 -8.240 3.855 1.00 98.31 72 PHE A O 1
ATOM 582 N N . ARG A 1 73 ? 3.686 -9.943 2.973 1.00 98.12 73 ARG A N 1
ATOM 583 C CA . ARG A 1 73 ? 3.276 -10.947 3.962 1.00 98.12 73 ARG A CA 1
ATOM 584 C C . ARG A 1 73 ? 3.703 -10.525 5.365 1.00 98.12 73 ARG A C 1
ATOM 586 O O . ARG A 1 73 ? 2.858 -10.443 6.251 1.00 98.12 73 ARG A O 1
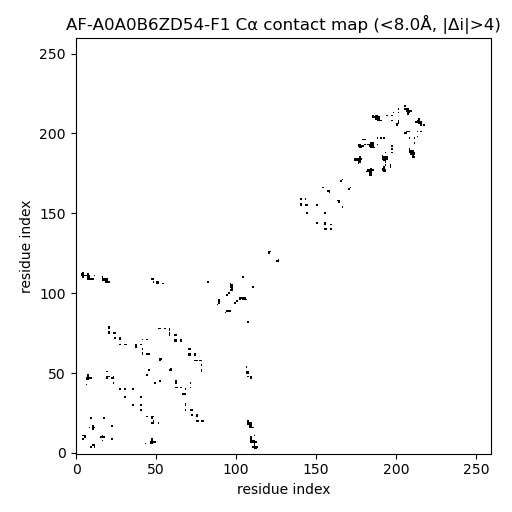ATOM 593 N N . GLU A 1 74 ? 4.960 -10.125 5.535 1.00 98.12 74 GLU A N 1
ATOM 594 C CA . GLU A 1 74 ? 5.490 -9.625 6.810 1.00 98.12 74 GLU A CA 1
ATOM 595 C C . GLU A 1 74 ? 4.739 -8.379 7.304 1.00 98.12 74 GLU A C 1
ATOM 597 O O . GLU A 1 74 ? 4.404 -8.270 8.486 1.00 98.12 74 GLU A O 1
ATOM 602 N N . ALA A 1 75 ? 4.412 -7.444 6.406 1.00 98.12 75 ALA A N 1
ATOM 603 C CA . ALA A 1 75 ? 3.632 -6.262 6.766 1.00 98.12 75 ALA A CA 1
ATOM 604 C C . ALA A 1 75 ? 2.203 -6.621 7.221 1.00 98.12 75 ALA A C 1
ATOM 606 O O . ALA A 1 75 ? 1.707 -6.055 8.198 1.00 98.12 75 ALA A O 1
ATOM 607 N N . VAL A 1 76 ? 1.544 -7.568 6.544 1.00 98.00 76 VAL A N 1
ATOM 608 C CA . VAL A 1 76 ? 0.194 -8.043 6.894 1.00 98.00 76 VAL A CA 1
ATOM 609 C C . VAL A 1 76 ? 0.202 -8.853 8.196 1.00 98.00 76 VAL A C 1
ATOM 611 O O . VAL A 1 76 ? -0.700 -8.701 9.018 1.00 98.00 76 VAL A O 1
ATOM 614 N N . GLU A 1 77 ? 1.232 -9.656 8.449 1.00 97.88 77 GLU A N 1
ATOM 615 C CA . GLU A 1 77 ? 1.401 -10.362 9.724 1.00 97.88 77 GLU A CA 1
ATOM 616 C C . GLU A 1 77 ? 1.656 -9.393 10.879 1.00 97.88 77 GLU A C 1
ATOM 618 O O . GLU A 1 77 ? 1.038 -9.505 11.941 1.00 97.88 77 GLU A O 1
ATOM 623 N N . LYS A 1 78 ? 2.493 -8.372 10.665 1.00 97.44 78 LYS A N 1
ATOM 624 C CA . LYS A 1 78 ? 2.670 -7.300 11.647 1.00 97.44 78 LYS A CA 1
ATOM 625 C C . LYS A 1 78 ? 1.342 -6.596 11.931 1.00 97.44 78 LYS A C 1
ATOM 627 O O . LYS A 1 78 ? 1.046 -6.334 13.097 1.00 97.44 78 LYS A O 1
ATO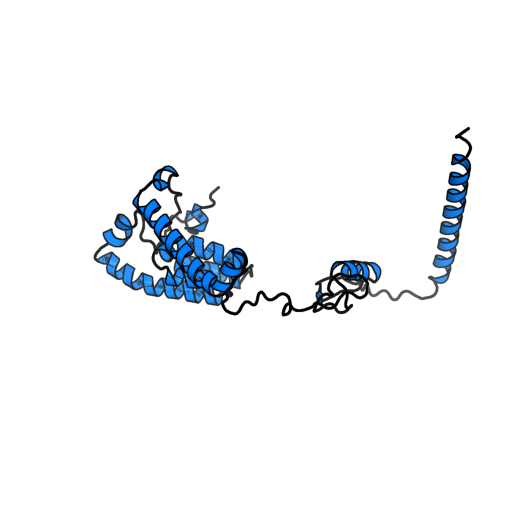M 632 N N . LEU A 1 79 ? 0.530 -6.338 10.898 1.00 97.31 79 LEU A N 1
ATOM 633 C CA . LEU A 1 79 ? -0.813 -5.772 11.048 1.00 97.31 79 LEU A CA 1
ATOM 634 C C . LEU A 1 79 ? -1.699 -6.650 11.937 1.00 97.31 79 LEU A C 1
ATOM 636 O O . LEU A 1 79 ? -2.328 -6.144 12.862 1.00 97.31 79 LEU A O 1
ATOM 640 N N . LYS A 1 80 ? -1.723 -7.962 11.686 1.00 97.19 80 LYS A N 1
ATOM 641 C CA . LYS A 1 80 ? -2.470 -8.934 12.493 1.00 97.19 80 LYS A CA 1
ATOM 642 C C . LYS A 1 80 ? -2.057 -8.864 13.964 1.00 97.19 80 LYS A C 1
ATOM 644 O O . LYS A 1 80 ? -2.920 -8.742 14.828 1.00 97.19 80 LYS A O 1
ATOM 649 N N . ASN A 1 81 ? -0.756 -8.862 14.244 1.00 96.25 81 ASN A N 1
ATOM 650 C CA . ASN A 1 81 ? -0.231 -8.840 15.612 1.00 96.25 81 ASN A CA 1
ATOM 651 C C . ASN A 1 81 ? -0.598 -7.557 16.373 1.00 96.25 81 ASN A C 1
ATOM 653 O O . ASN A 1 81 ? -0.911 -7.615 17.561 1.00 96.25 81 ASN A O 1
ATOM 657 N N . VAL A 1 82 ? -0.581 -6.391 15.713 1.00 94.56 82 VAL A N 1
ATOM 658 C CA . VAL A 1 82 ? -1.016 -5.145 16.370 1.00 94.56 82 VAL A CA 1
ATOM 659 C C . VAL A 1 82 ? -2.529 -5.127 16.589 1.00 94.56 82 VAL A C 1
ATOM 661 O O . VAL A 1 82 ? -2.971 -4.787 17.682 1.00 94.56 82 VAL A O 1
ATOM 664 N N . CYS A 1 83 ? -3.313 -5.600 15.615 1.00 94.50 83 CYS A N 1
ATOM 665 C CA . CYS A 1 83 ? -4.772 -5.643 15.717 1.00 94.50 83 CYS A CA 1
ATOM 666 C C . CYS A 1 83 ? -5.274 -6.639 16.774 1.00 94.50 83 CYS A C 1
ATOM 668 O O . CYS A 1 83 ? -6.365 -6.452 17.300 1.00 94.50 83 CYS A O 1
ATOM 670 N N . GLN A 1 84 ? -4.516 -7.692 17.102 1.00 94.69 84 GLN A N 1
ATOM 671 C CA . GLN A 1 84 ? -4.890 -8.644 18.158 1.00 94.69 84 GLN A CA 1
ATOM 672 C C . GLN A 1 84 ? -5.101 -7.955 19.512 1.00 94.69 84 GLN A C 1
ATOM 674 O O . GLN A 1 84 ? -6.079 -8.245 20.196 1.00 94.69 84 GLN A O 1
ATOM 679 N N . LYS A 1 85 ? -4.236 -6.996 19.860 1.00 92.50 85 LYS A N 1
ATOM 680 C CA . LYS A 1 85 ? -4.362 -6.213 21.100 1.00 92.50 85 LYS A CA 1
ATOM 681 C C . LYS A 1 85 ? -5.629 -5.356 21.091 1.00 92.50 85 LYS A C 1
ATOM 683 O O . LYS A 1 85 ? -6.344 -5.274 22.086 1.00 92.50 85 LYS A O 1
ATOM 688 N N . ASP A 1 86 ? -5.942 -4.768 19.944 1.00 93.25 86 ASP A N 1
ATOM 689 C CA . ASP A 1 86 ? -7.128 -3.932 19.777 1.00 93.25 86 ASP A CA 1
ATOM 690 C C . ASP A 1 86 ? -8.423 -4.760 19.773 1.00 93.25 86 ASP A C 1
ATOM 692 O O . ASP A 1 86 ? -9.440 -4.298 20.284 1.00 93.25 86 ASP A O 1
ATOM 696 N N . ILE A 1 87 ? -8.390 -6.010 19.293 1.00 94.38 87 ILE A N 1
ATOM 697 C CA . ILE A 1 87 ? -9.512 -6.956 19.412 1.00 94.38 87 ILE A CA 1
ATOM 698 C C . ILE A 1 87 ? -9.809 -7.276 20.881 1.00 94.38 87 ILE A C 1
ATOM 700 O O . ILE A 1 87 ? -10.974 -7.397 21.262 1.00 94.38 87 ILE A O 1
ATOM 704 N N . GLU A 1 88 ? -8.784 -7.425 21.719 1.00 93.88 88 GLU A N 1
ATOM 705 C CA . GLU A 1 88 ? -8.980 -7.622 23.158 1.00 93.88 88 GLU A CA 1
ATOM 706 C C . GLU A 1 88 ? -9.586 -6.378 23.807 1.00 93.88 88 GLU A C 1
ATOM 708 O O . GLU A 1 88 ? -10.573 -6.491 24.536 1.00 93.88 88 GLU A O 1
ATOM 713 N N . LEU A 1 89 ? -9.073 -5.190 23.468 1.00 91.69 89 LEU A N 1
ATOM 714 C CA . LEU A 1 89 ? -9.614 -3.927 23.965 1.00 91.69 89 LEU A CA 1
ATOM 715 C C . LEU A 1 89 ? -11.061 -3.699 23.507 1.00 91.69 89 LEU A C 1
ATOM 717 O O . LEU A 1 89 ? -11.881 -3.202 24.274 1.00 91.69 89 LEU A O 1
ATOM 721 N N . TYR A 1 90 ? -11.407 -4.119 22.290 1.00 92.12 90 TYR A N 1
ATOM 722 C CA . TYR A 1 90 ? -12.759 -4.023 21.743 1.00 92.12 90 TYR A CA 1
ATOM 723 C C . TYR A 1 90 ? -13.800 -4.781 22.564 1.00 92.12 90 TYR A C 1
ATOM 725 O O . TYR A 1 90 ? -14.938 -4.331 22.649 1.00 92.12 90 TYR A O 1
ATOM 733 N N . LYS A 1 91 ? -13.428 -5.903 23.198 1.00 91.69 91 LYS A N 1
ATOM 734 C CA . LYS A 1 91 ? -14.344 -6.655 24.075 1.00 91.69 91 LYS A CA 1
ATOM 735 C C . LYS A 1 91 ? -14.774 -5.840 25.295 1.00 91.69 91 LYS A C 1
ATOM 737 O O . LYS A 1 91 ? -15.858 -6.073 25.818 1.00 91.69 91 LYS A O 1
ATOM 742 N N . VAL A 1 92 ? -13.925 -4.913 25.739 1.00 92.44 92 VAL A N 1
ATOM 743 C CA . VAL A 1 92 ? -14.169 -4.052 26.901 1.00 92.44 92 VAL A CA 1
ATOM 744 C C . VAL A 1 92 ? -14.774 -2.716 26.471 1.00 92.44 92 VAL A C 1
ATOM 746 O O . VAL A 1 92 ? -15.757 -2.275 27.057 1.00 92.44 92 VAL A O 1
ATOM 749 N N . GLU A 1 93 ? -14.232 -2.086 25.423 1.00 89.69 93 GLU A N 1
ATOM 750 C CA . GLU A 1 93 ? -14.653 -0.760 24.958 1.00 89.69 93 GLU A CA 1
ATOM 751 C C . GLU A 1 93 ? -14.912 -0.708 23.431 1.00 89.69 93 GLU A C 1
ATOM 753 O O . GLU A 1 93 ? -14.112 -0.169 22.657 1.00 89.69 93 GLU A O 1
ATOM 758 N N . PRO A 1 94 ? -16.070 -1.209 22.955 1.00 85.19 94 PRO A N 1
ATOM 759 C CA . PRO A 1 94 ? -16.399 -1.240 21.524 1.00 85.19 94 PRO A CA 1
ATOM 760 C C . PRO A 1 94 ? -16.500 0.141 20.853 1.00 85.19 94 PRO A C 1
ATOM 762 O O . PRO A 1 94 ? -16.214 0.296 19.658 1.00 85.19 94 PRO A O 1
ATOM 765 N N . ALA A 1 95 ? -16.915 1.162 21.612 1.00 83.06 95 ALA A N 1
ATOM 766 C CA . ALA A 1 95 ? -17.154 2.519 21.114 1.00 83.06 95 ALA A CA 1
ATOM 767 C C . ALA A 1 95 ? -15.877 3.215 20.605 1.00 83.06 95 ALA A C 1
ATOM 769 O O . ALA A 1 95 ? -15.950 4.106 19.751 1.00 83.06 95 ALA A O 1
ATOM 770 N N . LEU A 1 96 ? -14.700 2.794 21.084 1.00 83.25 96 LEU A N 1
ATOM 771 C CA . LEU A 1 96 ? -13.413 3.342 20.656 1.00 83.25 96 LEU A CA 1
ATOM 772 C C . LEU A 1 96 ? -13.104 3.024 19.184 1.00 83.25 96 LEU A C 1
ATOM 774 O O . LEU A 1 96 ? -12.461 3.819 18.503 1.00 83.25 96 LEU A O 1
ATOM 778 N N . PHE A 1 97 ? -13.620 1.904 18.677 1.00 84.12 97 PHE A N 1
ATOM 779 C CA . PHE A 1 97 ? -13.259 1.348 17.370 1.00 84.12 97 PHE A CA 1
ATOM 780 C C . PHE A 1 97 ? -14.320 1.526 16.283 1.00 84.12 97 PHE A C 1
ATOM 782 O O . PHE A 1 97 ? -14.044 1.297 15.108 1.00 84.12 97 PHE A O 1
ATOM 789 N N . THR A 1 98 ? -15.526 1.940 16.660 1.00 75.75 98 THR A N 1
ATOM 790 C CA . THR A 1 98 ? -16.653 2.152 15.741 1.00 75.75 98 THR A CA 1
ATOM 791 C C . THR A 1 98 ? -17.041 3.626 15.734 1.00 75.75 98 THR A C 1
ATOM 793 O O . THR A 1 98 ? -16.772 4.340 14.767 1.00 75.75 98 THR A O 1
ATOM 796 N N . THR A 1 99 ? -17.557 4.125 16.859 1.00 63.88 99 THR A N 1
ATOM 797 C CA . THR A 1 99 ? -18.078 5.491 17.004 1.00 63.88 99 THR A CA 1
ATOM 798 C C . THR A 1 99 ? -17.011 6.563 16.794 1.00 63.88 99 THR A C 1
ATOM 800 O O . THR A 1 99 ? -17.225 7.486 16.007 1.00 63.88 99 THR A O 1
ATOM 803 N N . LYS A 1 100 ? -15.833 6.444 17.431 1.00 63.75 100 LYS A N 1
ATOM 804 C CA . LYS A 1 100 ? -14.749 7.437 17.260 1.00 63.75 100 LYS A CA 1
ATOM 805 C C . LYS A 1 100 ? -14.204 7.468 15.830 1.00 63.75 100 LYS A C 1
ATOM 807 O O . LYS A 1 100 ? -13.828 8.527 15.336 1.00 63.75 100 LYS A O 1
ATOM 812 N N . LEU A 1 101 ? -14.185 6.317 15.160 1.00 69.38 101 LEU A N 1
ATOM 813 C CA . LEU A 1 101 ? -13.667 6.176 13.799 1.00 69.38 101 LEU A CA 1
ATOM 814 C C . LEU A 1 101 ? -14.723 6.429 12.714 1.00 69.38 101 LEU A C 1
ATOM 816 O O . LEU A 1 101 ? -14.365 6.504 11.540 1.00 69.38 101 LEU A O 1
ATOM 820 N N . LYS A 1 102 ? -15.999 6.603 13.094 1.00 78.94 102 LYS A N 1
ATOM 821 C CA . LYS A 1 102 ? -17.143 6.803 12.188 1.00 78.94 102 LYS A CA 1
ATOM 822 C C . LYS A 1 102 ? -17.228 5.723 11.099 1.00 78.94 102 LYS A C 1
ATOM 824 O O . LYS A 1 102 ? -17.538 6.019 9.946 1.00 78.94 102 LYS A O 1
ATOM 829 N N . ILE A 1 103 ? -16.935 4.477 11.470 1.00 82.81 103 ILE A N 1
ATOM 830 C CA . ILE A 1 103 ? -17.024 3.299 10.597 1.00 82.81 103 ILE A CA 1
ATOM 831 C C . ILE A 1 103 ? -18.023 2.290 11.178 1.00 82.81 103 ILE A C 1
ATOM 833 O O . ILE A 1 103 ? -18.109 2.162 12.402 1.00 82.81 103 ILE A O 1
ATOM 837 N N . PRO A 1 104 ? -18.789 1.582 10.327 1.00 86.00 104 PRO A N 1
ATOM 838 C CA . PRO A 1 104 ? -19.837 0.670 10.783 1.00 86.00 104 PRO A CA 1
ATOM 839 C C . PRO A 1 104 ? -19.275 -0.584 11.458 1.00 86.00 104 PRO A C 1
ATOM 841 O O . PRO A 1 104 ? -19.900 -1.120 12.369 1.00 86.00 104 PRO A O 1
ATOM 844 N N . LEU A 1 105 ? -18.101 -1.047 11.025 1.00 90.75 105 LEU A N 1
ATOM 845 C CA . LEU A 1 105 ? -17.432 -2.222 11.569 1.00 90.75 105 LEU A CA 1
ATOM 846 C C . LEU A 1 105 ? -16.020 -1.858 12.032 1.00 90.75 105 LEU A C 1
ATOM 848 O O . LEU A 1 105 ? -15.405 -0.962 11.441 1.00 90.75 105 LEU A O 1
ATOM 852 N N . PRO A 1 106 ? -15.469 -2.568 13.033 1.00 92.88 106 PRO A N 1
ATOM 853 C CA . PRO A 1 106 ? -14.081 -2.395 13.426 1.00 92.88 106 PRO A CA 1
ATOM 854 C C . PRO A 1 106 ? -13.126 -2.515 12.237 1.00 92.88 106 PRO A C 1
ATOM 856 O O . PRO A 1 106 ? -13.337 -3.308 11.317 1.00 92.88 106 PRO A O 1
ATOM 859 N N . TYR A 1 107 ? -12.054 -1.728 12.254 1.00 93.00 107 TYR A N 1
ATOM 860 C CA . TYR A 1 107 ? -11.198 -1.527 11.084 1.00 93.00 107 TYR A CA 1
ATOM 861 C C . TYR A 1 107 ? -10.451 -2.794 10.614 1.00 93.00 107 TYR A C 1
ATOM 863 O O . TYR A 1 107 ? -9.933 -2.805 9.496 1.00 93.00 107 TYR A O 1
ATOM 871 N N . TRP A 1 108 ? -10.356 -3.834 11.453 1.00 95.31 108 TRP A N 1
ATOM 872 C CA . TRP A 1 108 ? -9.732 -5.124 11.127 1.00 95.31 108 TRP A CA 1
ATOM 873 C C . TRP A 1 108 ? -10.652 -6.078 10.363 1.00 95.31 108 TRP A C 1
ATOM 875 O O . TRP A 1 108 ? -10.185 -7.117 9.899 1.00 95.31 108 TRP A O 1
ATOM 885 N N . LEU A 1 109 ? -11.938 -5.749 10.221 1.00 96.00 109 LEU A N 1
ATOM 886 C CA . LEU A 1 109 ? -12.873 -6.505 9.396 1.00 96.00 109 LEU A CA 1
ATOM 887 C C . LEU A 1 109 ? -12.968 -5.887 8.001 1.00 96.00 109 LEU A C 1
ATOM 889 O O . LEU A 1 109 ? -13.042 -4.664 7.841 1.00 96.00 109 LEU A O 1
ATOM 893 N N . CYS A 1 110 ? -12.996 -6.751 6.989 1.00 95.31 110 CYS A N 1
ATOM 894 C CA . CYS A 1 110 ? -13.289 -6.365 5.619 1.00 95.31 110 CYS A CA 1
ATOM 895 C C . CYS A 1 110 ? -14.664 -5.701 5.564 1.00 95.31 110 CYS A C 1
ATOM 897 O O . CYS A 1 110 ? -15.669 -6.304 5.929 1.00 95.31 110 CYS A O 1
ATOM 899 N N . GLN A 1 111 ? -14.707 -4.466 5.075 1.00 92.19 111 GLN A N 1
ATOM 900 C CA . GLN A 1 111 ? -15.938 -3.705 4.916 1.00 92.19 111 GLN A CA 1
ATOM 901 C C . GLN A 1 111 ? -15.907 -2.943 3.586 1.00 92.19 111 GLN A C 1
ATOM 903 O O . GLN A 1 111 ? -14.843 -2.456 3.188 1.00 92.19 111 GLN A O 1
ATOM 908 N N . PRO A 1 112 ? -17.034 -2.851 2.860 1.00 90.62 112 PRO A N 1
ATOM 909 C CA . PRO A 1 112 ? -17.095 -2.078 1.627 1.00 90.62 112 PRO A CA 1
ATOM 910 C C . PRO A 1 112 ? -16.767 -0.608 1.878 1.00 90.62 112 PRO A C 1
ATOM 912 O O . PRO A 1 112 ? -17.304 0.014 2.794 1.00 90.62 112 PRO A O 1
ATOM 915 N N . TYR A 1 113 ? -15.920 -0.030 1.030 1.00 87.38 113 TYR A N 1
ATOM 916 C CA . TYR A 1 113 ? -15.633 1.395 1.102 1.00 87.38 113 TYR A CA 1
ATO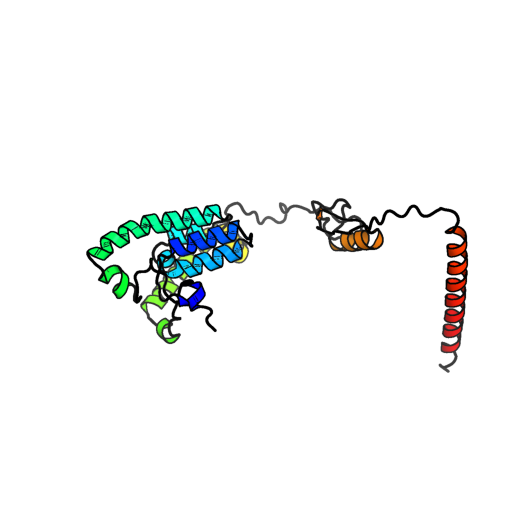M 917 C C . TYR A 1 113 ? -16.800 2.212 0.550 1.00 87.38 113 TYR A C 1
ATOM 919 O O . TYR A 1 113 ? -17.167 2.083 -0.619 1.00 87.38 113 TYR A O 1
ATOM 927 N N . VAL A 1 114 ? -17.339 3.092 1.391 1.00 83.69 114 VAL A N 1
ATOM 928 C CA . VAL A 1 114 ? -18.300 4.118 0.990 1.00 83.69 114 VAL A CA 1
ATOM 929 C C . VAL A 1 114 ? -17.548 5.431 0.850 1.00 83.69 114 VAL A C 1
ATOM 931 O O . VAL A 1 114 ? -16.961 5.938 1.807 1.00 83.69 114 VAL A O 1
ATOM 934 N N . ARG A 1 115 ? -17.546 5.986 -0.362 1.00 82.56 115 ARG A N 1
ATOM 935 C CA . ARG A 1 115 ? -16.907 7.273 -0.629 1.00 82.56 115 ARG A CA 1
ATOM 936 C C . ARG A 1 115 ? -17.631 8.372 0.166 1.00 82.56 115 ARG A C 1
ATOM 938 O O . ARG A 1 115 ? -18.830 8.542 -0.042 1.00 82.56 115 ARG A O 1
ATOM 945 N N . PRO A 1 116 ? -16.930 9.147 1.015 1.00 79.38 116 PRO A N 1
ATOM 946 C CA . PRO A 1 116 ? -17.532 10.283 1.707 1.00 79.38 116 PRO A CA 1
ATOM 947 C C . PRO A 1 116 ? -18.118 11.298 0.721 1.00 79.38 116 PRO A C 1
ATOM 949 O O . PRO A 1 116 ? -17.582 11.471 -0.385 1.00 79.38 116 PRO A O 1
ATOM 952 N N . ASN A 1 117 ? -19.182 11.993 1.125 1.00 80.31 117 ASN A N 1
ATOM 953 C CA . ASN A 1 117 ? -19.779 13.038 0.302 1.00 80.31 117 ASN A CA 1
ATOM 954 C C . ASN A 1 117 ? -18.753 14.177 0.133 1.00 80.31 117 ASN A C 1
ATOM 956 O O . ASN A 1 117 ? -18.053 14.514 1.092 1.00 80.31 117 ASN A O 1
ATOM 960 N N . PRO A 1 118 ? -18.591 14.771 -1.065 1.00 78.62 118 PRO A N 1
ATOM 961 C CA . PRO A 1 118 ? -17.763 15.959 -1.246 1.00 78.62 118 PRO A CA 1
ATOM 962 C C . PRO A 1 118 ? -17.958 17.047 -0.183 1.00 78.62 118 PRO A C 1
ATOM 964 O O . PRO A 1 118 ? -16.949 17.598 0.254 1.00 78.62 118 PRO A O 1
ATOM 967 N N . SER A 1 119 ? -19.192 17.284 0.279 1.00 75.69 119 SER A N 1
ATOM 968 C CA . SER A 1 119 ? -19.509 18.251 1.344 1.00 75.69 119 SER A CA 1
ATOM 969 C C . SER A 1 119 ? -18.852 17.921 2.692 1.00 75.69 119 SER A C 1
ATOM 971 O O . SER A 1 119 ? -18.529 18.819 3.462 1.00 75.69 119 SER A O 1
ATOM 973 N N . ASP A 1 120 ? -18.552 16.647 2.967 1.00 69.50 120 ASP A N 1
ATOM 974 C CA . ASP A 1 120 ? -17.863 16.225 4.197 1.00 69.50 120 ASP A CA 1
ATOM 975 C C . ASP A 1 120 ? -16.376 16.638 4.211 1.00 69.50 120 ASP A C 1
ATOM 977 O O . ASP A 1 120 ? -15.679 16.488 5.221 1.00 69.50 120 ASP A O 1
ATOM 981 N N . ASN A 1 121 ? -15.836 17.127 3.084 1.00 62.28 121 ASN A N 1
ATOM 982 C CA . ASN A 1 121 ? -14.487 17.696 3.038 1.00 62.28 121 ASN A CA 1
ATOM 983 C C . ASN A 1 121 ? -14.403 19.113 3.613 1.00 62.28 121 ASN A C 1
ATOM 985 O O . ASN A 1 121 ? -13.285 19.536 3.909 1.00 62.28 121 ASN A O 1
ATOM 989 N N . ASP A 1 122 ? -15.530 19.804 3.801 1.00 64.94 122 ASP A N 1
ATOM 990 C CA . ASP A 1 122 ? -15.565 21.156 4.372 1.00 64.94 122 ASP A CA 1
ATOM 991 C C . ASP A 1 122 ? -15.453 21.160 5.903 1.00 64.94 122 ASP A C 1
ATOM 993 O O . ASP A 1 122 ? -15.425 22.219 6.528 1.00 64.94 122 ASP A O 1
ATOM 997 N N . ASN A 1 123 ? -15.313 19.981 6.522 1.00 74.25 123 ASN A N 1
ATOM 998 C CA . ASN A 1 123 ? -15.014 19.865 7.942 1.00 74.25 123 ASN A CA 1
ATOM 999 C C . ASN A 1 123 ? -13.710 20.621 8.279 1.00 74.25 123 ASN A C 1
ATOM 1001 O O . ASN A 1 123 ? -12.623 20.262 7.805 1.00 74.25 123 ASN A O 1
ATOM 1005 N N . ALA A 1 124 ? -13.839 21.645 9.128 1.00 77.75 124 ALA A N 1
ATOM 1006 C CA . ALA A 1 124 ? -12.757 22.515 9.578 1.00 77.75 124 ALA A CA 1
ATOM 1007 C C . ALA A 1 124 ? -11.552 21.726 10.114 1.00 77.75 124 ALA A C 1
ATOM 1009 O O . ALA A 1 124 ? -10.426 21.973 9.690 1.00 77.75 124 ALA A O 1
ATOM 1010 N N . GLU A 1 125 ? -11.787 20.686 10.915 1.00 75.88 125 GLU A N 1
ATOM 1011 C CA . GLU A 1 125 ? -10.738 19.842 11.501 1.00 75.88 125 GLU A CA 1
ATOM 1012 C C . GLU A 1 125 ? -9.900 19.139 10.415 1.00 75.88 125 GLU A C 1
ATOM 1014 O O . GLU A 1 125 ? -8.670 19.046 10.468 1.00 75.88 125 GLU A O 1
ATOM 1019 N N . ARG A 1 126 ? -10.561 18.690 9.343 1.00 72.00 126 ARG A N 1
ATOM 1020 C CA . ARG A 1 126 ? -9.909 18.014 8.215 1.00 72.00 126 ARG A CA 1
ATOM 1021 C C . ARG A 1 126 ? -9.129 19.004 7.345 1.00 72.00 126 ARG A C 1
ATOM 1023 O O . ARG A 1 126 ? -8.098 18.633 6.773 1.00 72.00 126 ARG A O 1
ATOM 1030 N N . LYS A 1 127 ? -9.600 20.251 7.246 1.00 81.00 127 LYS A N 1
ATOM 1031 C CA . LYS A 1 127 ? -8.916 21.359 6.564 1.00 81.00 127 LYS A CA 1
ATOM 1032 C C . LYS A 1 127 ? -7.663 21.787 7.331 1.00 81.00 127 LYS A C 1
ATOM 1034 O O . LYS A 1 127 ? -6.601 21.896 6.717 1.00 81.00 127 LYS A O 1
ATOM 1039 N N . GLU A 1 128 ? -7.761 21.932 8.647 1.00 83.81 128 GLU A N 1
ATOM 1040 C CA . GLU A 1 128 ? -6.639 22.239 9.541 1.00 83.81 128 GLU A CA 1
ATOM 1041 C C . GLU A 1 128 ? -5.572 21.145 9.495 1.00 83.81 128 GLU A C 1
ATOM 1043 O O . GLU A 1 128 ? -4.393 21.433 9.282 1.00 83.81 128 GLU A O 1
ATOM 1048 N N . LEU A 1 129 ? -5.972 19.870 9.566 1.00 80.88 129 LEU A N 1
ATOM 1049 C CA . LEU A 1 129 ? -5.031 18.756 9.457 1.00 80.88 129 LEU A CA 1
ATOM 1050 C C . LEU A 1 129 ? -4.276 18.777 8.117 1.00 80.88 129 LEU A C 1
ATOM 1052 O O . LEU A 1 129 ? -3.061 18.568 8.079 1.00 80.88 129 LEU A O 1
ATOM 1056 N N . ARG A 1 130 ? -4.971 19.062 7.006 1.00 80.56 130 ARG A N 1
ATOM 1057 C CA . ARG A 1 130 ? -4.338 19.215 5.683 1.00 80.56 130 ARG A CA 1
ATOM 1058 C C . ARG A 1 130 ? -3.363 20.391 5.657 1.00 80.56 130 ARG A C 1
ATOM 1060 O O . ARG A 1 130 ? -2.272 20.242 5.106 1.00 80.56 130 ARG A O 1
ATOM 1067 N N . GLN A 1 131 ? -3.726 21.531 6.244 1.00 86.69 131 GLN A N 1
ATOM 1068 C CA . GLN A 1 131 ? -2.845 22.696 6.348 1.00 86.69 131 GLN A CA 1
ATOM 1069 C C . GLN A 1 131 ? -1.593 22.374 7.167 1.00 86.69 131 GLN A C 1
ATOM 1071 O O . GLN A 1 131 ? -0.490 22.595 6.675 1.00 86.69 131 GLN A O 1
ATOM 1076 N N . HIS A 1 132 ? -1.739 21.745 8.335 1.00 86.69 132 HIS A N 1
ATOM 1077 C CA . HIS A 1 132 ? -0.615 21.353 9.186 1.00 86.69 132 HIS A CA 1
ATOM 1078 C C . HIS A 1 132 ? 0.341 20.377 8.481 1.00 86.69 132 HIS A C 1
ATOM 1080 O O . HIS A 1 132 ? 1.561 20.551 8.508 1.00 86.69 132 HIS A O 1
ATOM 1086 N N . VAL A 1 133 ? -0.193 19.362 7.791 1.00 84.12 133 VAL A N 1
ATOM 1087 C CA . VAL A 1 133 ? 0.623 18.414 7.011 1.00 84.12 133 VAL A CA 1
ATOM 1088 C C . VAL A 1 133 ? 1.350 19.120 5.864 1.00 84.12 133 VAL A C 1
ATOM 1090 O O . VAL A 1 133 ? 2.531 18.852 5.623 1.00 84.12 133 VAL A O 1
ATOM 1093 N N . ASN A 1 134 ? 0.677 20.037 5.166 1.00 85.75 134 ASN A N 1
ATOM 1094 C CA . ASN A 1 134 ? 1.289 20.831 4.103 1.00 85.75 134 ASN A CA 1
ATOM 1095 C C . ASN A 1 134 ? 2.384 21.761 4.643 1.00 85.75 134 ASN A C 1
ATOM 1097 O O . ASN A 1 134 ? 3.436 21.871 4.014 1.00 85.75 134 ASN A O 1
ATOM 1101 N N . GLN A 1 135 ? 2.178 22.357 5.818 1.00 88.00 135 GLN A N 1
ATOM 1102 C CA . GLN A 1 135 ? 3.145 23.227 6.481 1.00 88.00 135 GLN A CA 1
ATOM 1103 C C . GLN A 1 135 ? 4.393 22.450 6.911 1.00 88.00 135 GLN A C 1
ATOM 1105 O O . GLN A 1 135 ? 5.490 22.791 6.476 1.00 88.00 135 GLN A O 1
ATOM 1110 N N . LYS A 1 136 ? 4.239 21.307 7.596 1.00 87.06 136 LYS A N 1
ATOM 1111 C CA . LYS A 1 136 ? 5.361 20.397 7.910 1.00 87.06 136 LYS A CA 1
ATOM 1112 C C . LYS A 1 136 ? 6.132 19.959 6.667 1.00 87.06 136 LYS A C 1
ATOM 1114 O O . LYS A 1 136 ? 7.353 19.793 6.693 1.00 87.06 136 LYS A O 1
ATOM 1119 N N . ARG A 1 137 ? 5.430 19.730 5.552 1.00 83.06 137 ARG A N 1
ATOM 1120 C CA . ARG A 1 137 ? 6.068 19.378 4.278 1.00 83.06 137 ARG A CA 1
ATOM 1121 C C . ARG A 1 137 ? 6.854 20.551 3.692 1.00 83.06 137 ARG A C 1
ATOM 1123 O O . ARG A 1 137 ? 7.925 20.317 3.134 1.00 83.06 137 ARG A O 1
ATOM 1130 N N . ALA A 1 138 ? 6.339 21.772 3.810 1.00 84.88 138 ALA A N 1
ATOM 1131 C CA . ALA A 1 138 ? 7.026 22.986 3.390 1.00 84.88 138 ALA A CA 1
ATOM 1132 C C . ALA A 1 138 ? 8.279 23.241 4.243 1.00 84.88 138 ALA A C 1
ATOM 1134 O O . ALA A 1 138 ? 9.347 23.474 3.684 1.00 84.88 138 ALA A O 1
ATOM 1135 N N . GLU A 1 139 ? 8.191 23.081 5.564 1.00 85.88 139 GLU A N 1
ATOM 1136 C CA . GLU A 1 139 ? 9.321 23.204 6.496 1.00 85.88 139 GLU A CA 1
ATOM 1137 C C . GLU A 1 139 ? 10.444 22.215 6.160 1.00 85.88 139 GLU A C 1
ATOM 1139 O O . GLU A 1 139 ? 11.584 22.622 5.937 1.00 85.88 139 GLU A O 1
ATOM 1144 N N . LYS A 1 140 ? 10.123 20.921 6.000 1.00 82.44 140 LYS A N 1
ATOM 1145 C CA . LYS A 1 140 ? 11.101 19.902 5.563 1.00 82.44 140 LYS A CA 1
ATOM 1146 C C . LYS A 1 140 ? 11.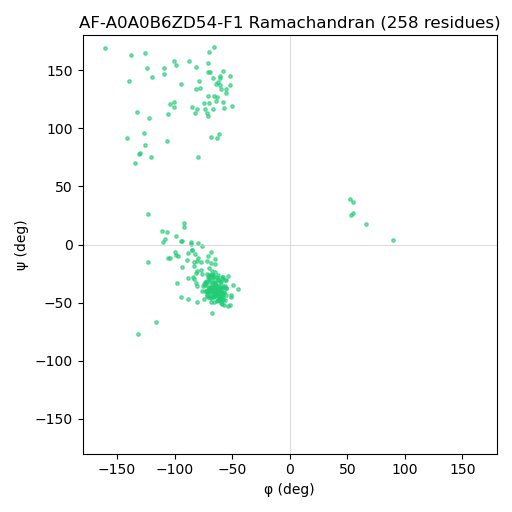736 20.220 4.207 1.00 82.44 140 LYS A C 1
ATOM 1148 O O . LYS A 1 140 ? 12.835 19.764 3.912 1.00 82.44 140 LYS A O 1
ATOM 1153 N N . MET A 1 141 ? 11.035 20.945 3.342 1.00 80.25 141 MET A N 1
ATOM 1154 C CA . MET A 1 141 ? 11.562 21.345 2.042 1.00 80.25 141 MET A CA 1
ATOM 1155 C C . MET A 1 141 ? 12.489 22.562 2.159 1.00 80.25 141 MET A C 1
ATOM 1157 O O . MET A 1 141 ? 13.508 22.610 1.470 1.00 80.25 141 MET A O 1
ATOM 1161 N N . GLN A 1 142 ? 12.189 23.496 3.066 1.00 79.69 142 GLN A N 1
ATOM 1162 C CA . GLN A 1 142 ? 13.056 24.631 3.384 1.00 79.69 142 GLN A CA 1
ATOM 1163 C C . GLN A 1 142 ? 14.376 24.187 4.023 1.00 79.69 142 GLN A C 1
ATOM 1165 O O . GLN A 1 142 ? 15.424 24.708 3.646 1.00 79.69 142 GLN A O 1
ATOM 1170 N N . THR A 1 143 ? 14.364 23.201 4.928 1.00 78.62 143 THR A N 1
ATOM 1171 C CA . THR A 1 143 ? 15.600 22.702 5.560 1.00 78.62 143 THR A CA 1
ATOM 1172 C C . THR A 1 143 ? 16.583 22.131 4.538 1.00 78.62 143 THR A C 1
ATOM 1174 O O . THR A 1 143 ? 17.768 22.448 4.587 1.00 78.62 143 THR A O 1
ATOM 1177 N N . VAL A 1 144 ? 16.100 21.361 3.559 1.00 70.69 144 VAL A N 1
ATOM 1178 C CA . VAL A 1 144 ? 16.946 20.804 2.487 1.00 70.69 144 VAL A CA 1
ATOM 1179 C C . VAL A 1 144 ? 17.385 21.877 1.490 1.00 70.69 144 VAL A C 1
ATOM 1181 O O . VAL A 1 144 ? 18.498 21.816 0.976 1.00 70.69 144 VAL A O 1
ATOM 1184 N N . SER A 1 145 ? 16.554 22.893 1.243 1.00 70.62 145 SER A N 1
ATOM 1185 C CA . SER A 1 145 ? 16.907 23.999 0.347 1.00 70.62 145 SER A CA 1
ATOM 1186 C C . SER A 1 145 ? 18.064 24.859 0.868 1.00 70.62 145 SER A C 1
ATOM 1188 O O . SER A 1 145 ? 18.776 25.442 0.054 1.00 70.62 145 SER A O 1
ATOM 1190 N N . ARG A 1 146 ? 18.265 24.955 2.192 1.00 66.88 146 ARG A N 1
ATOM 1191 C CA . ARG A 1 146 ? 19.338 25.771 2.793 1.00 66.88 146 ARG A CA 1
ATOM 1192 C C . ARG A 1 146 ? 20.748 25.241 2.506 1.00 66.88 146 ARG A C 1
ATOM 1194 O O . ARG A 1 146 ? 21.683 26.029 2.501 1.00 66.88 146 ARG A O 1
ATOM 1201 N N . GLY A 1 147 ? 20.901 23.936 2.269 1.00 64.94 147 GLY A N 1
ATOM 1202 C CA . GLY A 1 147 ? 22.203 23.301 2.018 1.00 64.94 147 GLY A CA 1
ATOM 1203 C C . GLY A 1 147 ? 22.537 23.047 0.544 1.00 64.94 147 GLY A C 1
ATOM 1204 O O . GLY A 1 147 ? 23.655 22.648 0.244 1.00 64.94 147 GLY A O 1
ATOM 1205 N N . ASP A 1 148 ? 21.589 23.244 -0.377 1.00 64.38 148 ASP A N 1
ATOM 1206 C CA . ASP A 1 148 ? 21.696 22.792 -1.775 1.00 64.38 148 ASP A CA 1
ATOM 1207 C C . ASP A 1 148 ? 21.242 23.934 -2.716 1.00 64.38 148 ASP A C 1
ATOM 1209 O O . ASP A 1 148 ? 20.158 23.921 -3.312 1.00 64.38 148 ASP A O 1
ATOM 1213 N N . VAL A 1 149 ? 22.062 24.991 -2.784 1.00 69.50 149 VAL A N 1
ATOM 1214 C CA . VAL A 1 149 ? 21.778 26.222 -3.544 1.00 69.50 149 VAL A CA 1
ATOM 1215 C C . VAL A 1 149 ? 21.685 25.909 -5.044 1.00 69.50 149 VAL A C 1
ATOM 1217 O O . VAL A 1 149 ? 22.581 25.305 -5.630 1.00 69.50 149 VAL A O 1
ATOM 1220 N N . GLY A 1 150 ? 20.586 26.322 -5.684 1.00 74.88 150 GLY A N 1
ATOM 1221 C CA . GLY A 1 150 ? 20.386 26.179 -7.134 1.00 74.88 150 GLY A CA 1
ATOM 1222 C C . GLY A 1 150 ? 19.727 24.870 -7.596 1.00 74.88 150 GLY A C 1
ATOM 1223 O O . GLY A 1 150 ? 19.563 24.654 -8.802 1.00 74.88 150 GLY A O 1
ATOM 1224 N N . LEU A 1 151 ? 19.300 23.985 -6.686 1.00 77.81 151 LEU A N 1
ATOM 1225 C CA . LEU A 1 151 ? 18.472 22.833 -7.056 1.00 77.81 151 LEU A CA 1
ATOM 1226 C C . LEU A 1 151 ? 17.001 23.219 -7.256 1.00 77.81 151 LEU A C 1
ATOM 1228 O O . LEU A 1 151 ? 16.413 23.967 -6.483 1.00 77.81 151 LEU A O 1
ATOM 1232 N N . SER A 1 152 ? 16.358 22.628 -8.270 1.00 83.81 152 SER A N 1
ATOM 1233 C CA . SER A 1 152 ? 14.915 22.791 -8.457 1.00 83.81 152 SER A CA 1
ATOM 1234 C C . SER A 1 152 ? 14.115 22.042 -7.388 1.00 83.81 152 SER A C 1
ATOM 1236 O O . SER A 1 152 ? 14.540 21.001 -6.878 1.00 83.81 152 SER A O 1
ATOM 1238 N N . ASN A 1 153 ? 12.884 22.495 -7.145 1.00 82.56 153 ASN A N 1
ATOM 1239 C CA . ASN A 1 153 ? 11.937 21.869 -6.217 1.00 82.56 153 ASN A CA 1
ATOM 1240 C C . ASN A 1 153 ? 11.772 20.351 -6.428 1.00 82.56 153 ASN A C 1
ATOM 1242 O O . ASN A 1 153 ? 11.628 19.590 -5.471 1.00 82.56 153 ASN A O 1
ATOM 1246 N N . ASN A 1 154 ? 11.838 19.878 -7.675 1.00 85.12 154 ASN A N 1
ATOM 1247 C CA . ASN A 1 154 ? 11.754 18.450 -7.989 1.00 85.12 154 ASN A CA 1
ATOM 1248 C C . ASN A 1 154 ? 13.025 17.676 -7.607 1.00 85.12 154 ASN A C 1
ATOM 1250 O O . ASN A 1 154 ? 12.932 16.510 -7.220 1.00 85.12 154 ASN A O 1
ATOM 1254 N N . LYS A 1 155 ? 14.205 18.300 -7.705 1.00 85.12 155 LYS A N 1
ATOM 1255 C CA . LYS A 1 155 ? 15.476 17.699 -7.276 1.00 85.12 155 LYS A CA 1
ATOM 1256 C C . LYS A 1 155 ? 15.550 17.623 -5.748 1.00 85.12 155 LYS A C 1
ATOM 1258 O O . LYS A 1 155 ? 15.843 16.550 -5.229 1.00 85.12 155 LYS A O 1
ATOM 1263 N N . LEU A 1 156 ? 15.135 18.677 -5.040 1.00 83.50 156 LEU A N 1
ATOM 1264 C CA . LEU A 1 156 ? 15.026 18.682 -3.572 1.00 83.50 156 LEU A CA 1
ATOM 1265 C C . LEU A 1 156 ? 14.077 17.581 -3.065 1.00 83.50 156 LEU A C 1
ATOM 1267 O O . LEU A 1 156 ? 14.439 16.792 -2.195 1.00 83.50 156 LEU A O 1
ATOM 1271 N N . LYS A 1 157 ? 12.895 17.428 -3.684 1.00 84.44 157 LYS A N 1
ATOM 1272 C CA . LYS A 1 157 ? 11.957 16.329 -3.368 1.00 84.44 157 LYS A CA 1
ATOM 1273 C C . LYS A 1 157 ? 12.562 14.940 -3.597 1.00 84.44 157 LYS A C 1
ATOM 1275 O O . LYS A 1 157 ? 12.259 14.012 -2.851 1.00 84.44 157 LYS A O 1
ATOM 1280 N N . LYS A 1 158 ? 13.391 14.771 -4.633 1.00 85.94 158 LYS A N 1
ATOM 1281 C CA . LYS A 1 158 ? 14.096 13.507 -4.898 1.00 85.94 158 LYS A CA 1
ATOM 1282 C C . LYS A 1 158 ? 15.205 13.250 -3.872 1.00 85.94 158 LYS A C 1
ATOM 1284 O O . LYS A 1 158 ? 15.359 12.102 -3.472 1.00 85.94 158 LYS A O 1
ATOM 1289 N N . ARG A 1 159 ? 15.913 14.290 -3.418 1.00 81.75 159 ARG A N 1
ATOM 1290 C CA . ARG A 1 159 ? 16.921 14.203 -2.349 1.00 81.75 159 ARG A CA 1
ATOM 1291 C C . ARG A 1 159 ? 16.307 13.808 -1.007 1.00 81.75 159 ARG A C 1
ATOM 1293 O O . ARG A 1 159 ? 16.832 12.927 -0.348 1.00 81.75 159 ARG A O 1
ATOM 1300 N N . LEU A 1 160 ? 15.159 14.389 -0.650 1.00 81.94 160 LEU A N 1
ATOM 1301 C CA . LEU A 1 160 ? 14.413 14.029 0.565 1.00 81.94 160 LEU A CA 1
ATOM 1302 C C . LEU A 1 160 ? 14.065 12.535 0.628 1.00 81.94 160 LEU A C 1
ATOM 1304 O O . LEU A 1 160 ? 14.059 11.953 1.703 1.00 81.94 160 LEU A O 1
ATOM 1308 N N . LYS A 1 161 ? 13.769 11.919 -0.523 1.00 83.12 161 LYS A N 1
ATOM 1309 C CA . LYS A 1 161 ? 13.481 10.479 -0.619 1.00 83.12 161 LYS A CA 1
ATOM 1310 C C . LYS A 1 161 ? 14.736 9.612 -0.716 1.00 83.12 161 LYS A C 1
ATOM 1312 O O . LYS A 1 161 ? 14.694 8.443 -0.366 1.00 83.12 161 LYS A O 1
ATOM 1317 N N . ASN A 1 162 ? 15.820 10.152 -1.265 1.00 84.31 162 ASN A N 1
ATOM 1318 C CA . ASN A 1 162 ? 17.089 9.457 -1.437 1.00 84.31 162 ASN A CA 1
ATOM 1319 C C . ASN A 1 162 ? 18.242 10.438 -1.151 1.00 84.31 162 ASN A C 1
ATOM 1321 O O . ASN A 1 162 ? 18.687 11.134 -2.076 1.00 84.31 162 ASN A O 1
ATOM 1325 N N . PRO A 1 163 ? 18.724 10.501 0.107 1.00 83.25 163 PRO A N 1
ATOM 1326 C CA . PRO A 1 163 ? 19.748 11.458 0.536 1.00 83.25 163 PRO A CA 1
ATOM 1327 C C . PRO A 1 163 ? 21.045 11.387 -0.285 1.00 83.25 163 PRO A C 1
ATOM 1329 O O . PRO A 1 163 ? 21.689 12.403 -0.548 1.00 83.25 163 PRO A O 1
ATOM 1332 N N . TYR A 1 164 ? 21.385 10.208 -0.802 1.00 81.62 164 TYR A N 1
ATOM 1333 C CA . TYR A 1 164 ? 22.603 9.977 -1.582 1.00 81.62 164 TYR A CA 1
ATOM 1334 C C . TYR A 1 164 ? 22.450 10.291 -3.080 1.00 81.62 164 TYR A C 1
ATOM 1336 O O . TYR A 1 164 ? 23.383 10.105 -3.862 1.00 81.62 164 TYR A O 1
ATOM 1344 N N . LYS A 1 165 ? 21.281 10.773 -3.531 1.00 82.56 165 LYS A N 1
ATOM 1345 C CA . LYS A 1 165 ? 21.048 11.053 -4.952 1.00 82.56 165 LYS A CA 1
ATOM 1346 C C . LYS A 1 165 ? 21.844 12.269 -5.426 1.00 82.56 165 LYS A C 1
ATOM 1348 O O . LYS A 1 165 ? 21.496 13.401 -5.118 1.00 82.56 165 LYS A O 1
ATOM 1353 N N . ASN A 1 166 ? 22.849 12.046 -6.264 1.00 79.56 166 ASN A N 1
ATOM 1354 C CA . ASN A 1 166 ? 23.650 13.122 -6.839 1.00 79.56 166 ASN A CA 1
ATOM 1355 C C . ASN A 1 166 ? 22.965 13.791 -8.051 1.00 79.56 166 ASN A C 1
ATOM 1357 O O . ASN A 1 166 ? 22.455 13.103 -8.942 1.00 79.56 166 ASN A O 1
ATOM 1361 N N . PHE A 1 167 ? 22.954 15.128 -8.089 1.00 80.19 167 PHE A N 1
ATOM 1362 C CA . PHE A 1 167 ? 22.386 15.932 -9.183 1.00 80.19 167 PHE A CA 1
ATOM 1363 C C . PHE A 1 167 ? 23.435 16.667 -10.025 1.00 80.19 167 PHE A C 1
ATOM 1365 O O . PHE A 1 167 ? 23.051 17.397 -10.942 1.00 80.19 167 PHE A O 1
ATOM 1372 N N . ASN A 1 168 ? 24.726 16.482 -9.734 1.00 80.06 168 ASN A N 1
ATOM 1373 C CA . ASN A 1 168 ? 25.819 17.104 -10.463 1.00 80.06 168 ASN A CA 1
ATOM 1374 C C . ASN A 1 168 ? 25.875 16.547 -11.901 1.00 80.06 168 ASN A C 1
ATOM 1376 O O . ASN A 1 168 ? 26.141 15.355 -12.082 1.00 80.06 168 ASN A O 1
ATOM 1380 N N . PRO A 1 169 ? 25.662 17.381 -12.939 1.00 74.31 169 PRO A N 1
ATOM 1381 C CA . PRO A 1 169 ? 25.701 16.934 -14.330 1.00 74.31 169 PRO A CA 1
ATOM 1382 C C . PRO A 1 169 ? 27.047 16.321 -14.727 1.00 74.31 169 PRO A C 1
ATOM 1384 O O . PRO A 1 169 ? 27.076 15.423 -15.564 1.00 74.31 169 PRO A O 1
ATOM 1387 N N . ARG A 1 170 ? 28.151 16.764 -14.105 1.00 75.06 170 ARG A N 1
ATOM 1388 C CA . ARG A 1 170 ? 29.509 16.271 -14.390 1.00 75.06 170 ARG A CA 1
ATOM 1389 C C . ARG A 1 170 ? 29.736 14.837 -13.915 1.00 75.06 170 ARG A C 1
ATOM 1391 O O . ARG A 1 170 ? 30.560 14.140 -14.486 1.00 75.06 170 ARG A O 1
ATOM 1398 N N . GLN A 1 171 ? 28.987 14.402 -12.904 1.00 74.81 171 GLN A N 1
ATOM 1399 C CA . GLN A 1 171 ? 29.061 13.052 -12.336 1.00 74.81 171 GLN A CA 1
ATOM 1400 C C . GLN A 1 171 ? 27.962 12.131 -12.890 1.00 74.81 171 GLN A C 1
ATOM 1402 O O . GLN A 1 171 ? 27.782 11.007 -12.424 1.00 74.81 171 GLN A O 1
ATOM 1407 N N . LYS A 1 172 ? 27.199 12.594 -13.890 1.00 72.31 172 LYS A N 1
ATOM 1408 C CA . LYS A 1 172 ? 26.218 11.762 -14.584 1.00 72.31 172 LYS A CA 1
ATOM 1409 C C . LYS A 1 172 ? 26.963 10.742 -15.445 1.00 72.31 172 LYS A C 1
ATOM 1411 O O . LYS A 1 172 ? 27.801 11.122 -16.257 1.00 72.31 172 LYS A O 1
ATOM 1416 N N . HIS A 1 173 ? 26.615 9.464 -15.291 1.00 72.19 173 HIS A N 1
ATOM 1417 C CA . HIS A 1 173 ? 27.150 8.380 -16.114 1.00 72.19 173 HIS A CA 1
ATOM 1418 C C . HIS A 1 173 ? 27.033 8.738 -17.604 1.00 72.19 173 HIS A C 1
ATOM 1420 O O . HIS A 1 173 ? 25.927 8.975 -18.105 1.00 72.19 173 HIS A O 1
ATOM 1426 N N . ARG A 1 174 ? 28.173 8.809 -18.298 1.00 77.75 174 ARG A N 1
ATOM 1427 C CA . ARG A 1 174 ? 28.215 9.008 -19.747 1.00 77.75 174 ARG A CA 1
ATOM 1428 C C . ARG A 1 174 ? 27.952 7.659 -20.395 1.00 77.75 174 ARG A C 1
ATOM 1430 O O . ARG A 1 174 ? 28.682 6.706 -20.163 1.00 77.75 174 ARG A O 1
ATOM 1437 N N . PHE A 1 175 ? 26.857 7.560 -21.132 1.00 83.62 175 PHE A N 1
ATOM 1438 C CA . PHE A 1 175 ? 26.564 6.352 -21.889 1.00 83.62 175 PHE A CA 1
ATOM 1439 C C . PHE A 1 175 ? 27.425 6.343 -23.146 1.00 83.62 175 PHE A C 1
ATOM 1441 O O . PHE A 1 175 ? 27.509 7.360 -23.834 1.00 83.62 175 PHE A O 1
ATOM 1448 N N . GLU A 1 176 ? 28.037 5.203 -23.441 1.00 88.69 176 GLU A N 1
ATOM 1449 C CA . GLU A 1 176 ? 28.670 4.986 -24.737 1.00 88.69 176 GLU A CA 1
ATOM 1450 C C . GLU A 1 176 ? 27.625 5.090 -25.850 1.00 88.69 176 GLU A C 1
ATOM 1452 O O . GLU A 1 176 ? 26.467 4.691 -25.680 1.00 88.69 176 GLU A O 1
ATOM 1457 N N . THR A 1 177 ? 28.018 5.656 -26.984 1.00 93.00 177 THR A N 1
ATOM 1458 C CA . THR A 1 177 ? 27.132 5.851 -28.131 1.00 93.00 177 THR A CA 1
ATOM 1459 C C . THR A 1 177 ? 27.006 4.576 -28.955 1.00 93.00 177 THR A C 1
ATOM 1461 O O . THR A 1 177 ? 27.886 3.720 -28.975 1.00 93.00 177 THR A O 1
ATOM 1464 N N . CYS A 1 178 ? 25.873 4.448 -29.635 1.00 94.25 178 CYS A N 1
ATOM 1465 C CA . CYS A 1 178 ? 25.630 3.432 -30.644 1.00 94.25 178 CYS A CA 1
ATOM 1466 C C . CYS A 1 178 ? 26.639 3.581 -31.785 1.00 94.25 178 CYS A C 1
ATOM 1468 O O . CYS A 1 178 ? 26.987 4.692 -32.173 1.00 94.25 178 CYS A O 1
ATOM 1470 N N . THR A 1 179 ? 27.060 2.464 -32.371 1.00 91.75 179 THR A N 1
ATOM 1471 C CA . THR A 1 179 ? 27.988 2.483 -33.512 1.00 91.75 179 THR A CA 1
ATOM 1472 C C . THR A 1 179 ? 27.368 3.069 -34.785 1.00 91.75 179 THR A C 1
ATOM 1474 O O . THR A 1 179 ? 28.094 3.549 -35.645 1.00 91.75 179 THR A O 1
ATOM 1477 N N . LEU A 1 180 ? 26.033 3.059 -34.904 1.00 92.12 180 LEU A N 1
ATOM 1478 C CA . LEU A 1 180 ? 25.306 3.521 -36.097 1.00 92.12 180 LEU A CA 1
ATOM 1479 C C . LEU A 1 180 ? 24.634 4.894 -35.944 1.00 92.12 180 LEU A C 1
ATOM 1481 O O . LEU A 1 180 ? 24.122 5.426 -36.923 1.00 92.12 180 LEU A O 1
ATOM 1485 N N . CYS A 1 181 ? 24.543 5.455 -34.733 1.00 92.81 181 CYS A N 1
ATOM 1486 C CA . CYS A 1 181 ? 23.907 6.763 -34.528 1.00 92.81 181 CYS A CA 1
ATOM 1487 C C . CYS A 1 181 ? 24.330 7.423 -33.201 1.00 92.81 181 CYS A C 1
ATOM 1489 O O . CYS A 1 181 ? 24.856 6.741 -32.324 1.00 92.81 181 CYS A O 1
ATOM 1491 N N . PRO A 1 182 ? 24.015 8.714 -32.975 1.00 92.31 182 PRO A N 1
ATOM 1492 C CA . PRO A 1 182 ? 24.371 9.427 -31.740 1.00 92.31 182 PRO A CA 1
ATOM 1493 C C . PRO A 1 182 ? 23.629 8.956 -30.477 1.00 92.31 182 PRO A C 1
ATOM 1495 O O . PRO A 1 182 ? 23.903 9.435 -29.378 1.00 92.31 182 PRO A O 1
ATOM 1498 N N . ASN A 1 183 ? 22.653 8.051 -30.608 1.00 92.50 183 ASN A N 1
ATOM 1499 C CA . ASN A 1 183 ? 21.892 7.558 -29.463 1.00 92.50 183 ASN A CA 1
ATOM 1500 C C . ASN A 1 183 ? 22.759 6.656 -28.571 1.00 92.50 183 ASN A C 1
ATOM 1502 O O . ASN A 1 183 ? 23.596 5.920 -29.086 1.00 92.50 183 ASN A O 1
ATOM 1506 N N . PRO A 1 184 ? 22.532 6.629 -27.247 1.00 92.00 184 PRO A N 1
ATOM 1507 C CA . PRO A 1 184 ? 23.278 5.757 -26.345 1.00 92.00 184 PRO A CA 1
ATOM 1508 C C . PRO A 1 184 ? 23.052 4.273 -26.670 1.00 92.00 184 PRO A C 1
ATOM 1510 O O . PRO A 1 184 ? 21.926 3.850 -26.968 1.00 92.00 184 PRO A O 1
ATOM 1513 N N . LYS A 1 185 ? 24.120 3.473 -26.598 1.00 93.50 185 LYS A N 1
ATOM 1514 C CA . LYS A 1 185 ? 24.055 2.022 -26.790 1.00 93.50 185 LYS A CA 1
ATOM 1515 C C . LYS A 1 185 ? 23.319 1.359 -25.626 1.00 93.50 185 LYS A C 1
ATOM 1517 O O . LYS A 1 185 ? 23.374 1.820 -24.483 1.00 93.50 185 LYS A O 1
ATOM 1522 N N . GLY A 1 186 ? 22.628 0.254 -25.903 1.00 90.88 186 GLY A N 1
ATOM 1523 C CA . GLY A 1 186 ? 22.037 -0.556 -24.841 1.00 90.88 186 GLY A CA 1
ATOM 1524 C C . GLY A 1 186 ? 23.135 -1.189 -23.987 1.00 90.88 186 GLY A C 1
ATOM 1525 O O . GLY A 1 186 ? 24.007 -1.858 -24.528 1.00 90.88 186 GLY A O 1
ATOM 1526 N N . LEU A 1 187 ? 23.079 -1.022 -22.661 1.00 89.50 187 LEU A N 1
ATOM 1527 C CA . LEU A 1 187 ? 24.108 -1.529 -21.734 1.00 89.50 187 LEU A CA 1
ATOM 1528 C C . LEU A 1 187 ? 24.366 -3.040 -21.862 1.00 89.50 187 LEU A C 1
ATOM 1530 O O . LEU A 1 187 ? 25.472 -3.495 -21.612 1.00 89.50 187 LEU A O 1
ATOM 1534 N N . LYS A 1 188 ? 23.340 -3.808 -22.241 1.00 91.69 188 LYS A N 1
ATOM 1535 C CA . LYS A 1 188 ? 23.402 -5.265 -22.433 1.00 91.69 188 LYS A CA 1
ATOM 1536 C C . LYS A 1 188 ? 23.261 -5.681 -23.904 1.00 91.69 188 LYS A C 1
ATOM 1538 O O . LYS A 1 188 ? 22.987 -6.839 -24.188 1.00 91.69 188 LYS A O 1
ATOM 1543 N N . CYS A 1 189 ? 23.337 -4.733 -24.839 1.00 92.69 189 CYS A N 1
ATOM 1544 C CA . CYS A 1 189 ? 23.157 -5.008 -26.262 1.00 92.69 189 CYS A CA 1
ATOM 1545 C C . CYS A 1 189 ? 24.386 -5.728 -26.822 1.00 92.69 189 CYS A C 1
ATOM 1547 O O . CYS A 1 189 ? 25.456 -5.133 -26.901 1.00 92.69 189 CYS A O 1
ATOM 1549 N N . GLU A 1 190 ? 24.207 -6.963 -27.284 1.00 91.50 190 GLU A N 1
ATOM 1550 C CA . GLU A 1 190 ? 25.267 -7.777 -27.904 1.00 91.50 190 GLU A CA 1
ATOM 1551 C C . GLU A 1 190 ? 25.884 -7.112 -29.144 1.00 91.50 190 GLU A C 1
ATOM 1553 O O . GLU A 1 190 ? 27.057 -7.299 -29.444 1.00 91.50 190 GLU A O 1
ATOM 1558 N N . TYR A 1 191 ? 25.112 -6.276 -29.841 1.00 91.81 191 TYR A N 1
ATOM 1559 C CA . TYR A 1 191 ? 25.550 -5.606 -31.067 1.00 91.81 191 TYR A CA 1
ATOM 1560 C C . TYR A 1 191 ? 26.123 -4.204 -30.840 1.00 91.81 191 TYR A C 1
ATOM 1562 O O . TYR A 1 191 ? 26.421 -3.518 -31.812 1.00 91.81 191 TYR A O 1
ATOM 1570 N N . ASN A 1 192 ? 26.234 -3.735 -29.590 1.00 93.25 192 ASN A N 1
ATOM 1571 C CA . ASN A 1 192 ? 26.642 -2.359 -29.260 1.00 93.25 192 ASN A CA 1
ATOM 1572 C C . ASN A 1 192 ? 25.782 -1.261 -29.927 1.00 93.25 192 ASN A C 1
ATOM 1574 O O . ASN A 1 192 ? 26.217 -0.130 -30.136 1.00 93.25 192 ASN A O 1
ATOM 1578 N N . LEU A 1 193 ? 24.524 -1.584 -30.236 1.00 94.38 193 LEU A N 1
ATOM 1579 C CA . LEU A 1 193 ? 23.567 -0.671 -30.861 1.00 94.38 193 LEU A CA 1
ATOM 1580 C C . LEU A 1 193 ? 22.597 -0.067 -29.839 1.00 94.38 193 LEU A C 1
ATOM 1582 O O . LEU A 1 193 ? 22.348 -0.646 -28.780 1.00 94.38 193 LEU A O 1
ATOM 1586 N N . CYS A 1 194 ? 21.992 1.077 -30.169 1.00 95.00 194 CYS A N 1
ATOM 1587 C CA . CYS A 1 194 ? 20.808 1.575 -29.464 1.00 95.00 194 CYS A CA 1
ATOM 1588 C C . CYS A 1 194 ? 19.592 0.687 -29.779 1.00 95.00 194 CYS A C 1
ATOM 1590 O O . CYS A 1 194 ? 19.602 -0.079 -30.743 1.00 95.00 194 CYS A O 1
ATOM 1592 N N . LYS A 1 195 ? 18.504 0.811 -29.010 1.00 94.31 195 LYS A N 1
ATOM 1593 C CA . LYS A 1 195 ? 17.288 0.000 -29.216 1.00 94.31 195 LYS A CA 1
ATOM 1594 C C . LYS A 1 195 ? 16.719 0.112 -30.640 1.00 94.31 195 LYS A C 1
ATOM 1596 O O . LYS A 1 195 ? 16.256 -0.890 -31.177 1.00 94.31 195 LYS A O 1
ATOM 1601 N N . GLY A 1 196 ? 16.766 1.302 -31.245 1.00 94.50 196 GLY A N 1
ATOM 1602 C CA . GLY A 1 196 ? 16.278 1.550 -32.608 1.00 94.50 196 GLY A CA 1
ATOM 1603 C C . GLY A 1 196 ? 17.117 0.834 -33.665 1.00 94.50 196 GLY A C 1
ATOM 1604 O O . GLY A 1 196 ? 16.612 -0.044 -34.356 1.00 94.50 196 GLY A O 1
ATOM 1605 N N . CYS A 1 197 ? 18.417 1.131 -33.725 1.00 95.56 197 CYS A N 1
ATOM 1606 C CA . CYS A 1 197 ? 19.341 0.487 -34.662 1.00 95.56 197 CYS A CA 1
ATOM 1607 C C . CYS A 1 197 ? 19.422 -1.032 -34.448 1.00 95.56 197 CYS A C 1
ATOM 1609 O O . CYS A 1 197 ? 19.472 -1.793 -35.409 1.00 95.56 197 CYS A O 1
ATOM 1611 N N . CYS A 1 198 ? 19.385 -1.486 -33.191 1.00 95.06 198 CYS A N 1
ATOM 1612 C CA . CYS A 1 198 ? 19.360 -2.905 -32.852 1.00 95.06 198 CYS A CA 1
ATOM 1613 C C . CYS A 1 198 ? 18.099 -3.590 -33.386 1.00 95.06 198 CYS A C 1
ATOM 1615 O O . CYS A 1 198 ? 18.198 -4.684 -33.934 1.00 95.06 198 CYS A O 1
ATOM 1617 N N . ARG A 1 199 ? 16.927 -2.945 -33.287 1.00 94.06 199 ARG A N 1
ATOM 1618 C CA . ARG A 1 199 ? 15.687 -3.463 -33.877 1.00 94.06 199 ARG A CA 1
ATOM 1619 C C . ARG A 1 199 ? 15.827 -3.612 -35.389 1.00 94.06 199 ARG A C 1
ATOM 1621 O O . ARG A 1 199 ? 15.471 -4.660 -35.908 1.00 94.06 199 ARG A O 1
ATOM 1628 N N . THR A 1 200 ? 16.353 -2.607 -36.086 1.00 94.31 200 THR A N 1
ATOM 1629 C CA . THR A 1 200 ? 16.550 -2.678 -37.542 1.00 94.31 200 THR A CA 1
ATOM 1630 C C . THR A 1 200 ? 17.480 -3.831 -37.911 1.00 94.31 200 THR A C 1
ATOM 1632 O O . THR A 1 200 ? 17.089 -4.697 -38.687 1.00 94.31 200 THR A O 1
ATOM 1635 N N . LYS A 1 201 ? 18.647 -3.921 -37.262 1.00 92.12 201 LYS A N 1
ATOM 1636 C CA . LYS A 1 201 ? 19.620 -4.999 -37.485 1.00 92.12 201 LYS A CA 1
ATOM 1637 C C . LYS A 1 201 ? 19.025 -6.390 -37.243 1.00 92.12 201 LYS A C 1
ATOM 1639 O O . LYS A 1 201 ? 19.046 -7.234 -38.122 1.00 92.12 201 LYS A O 1
ATOM 1644 N N . THR A 1 202 ? 18.406 -6.605 -36.083 1.00 92.81 202 THR A N 1
ATOM 1645 C CA . THR A 1 202 ? 17.733 -7.877 -35.733 1.00 92.81 202 THR A CA 1
ATOM 1646 C C . THR A 1 202 ? 16.516 -8.198 -36.607 1.00 92.81 202 THR A C 1
ATOM 1648 O O . THR A 1 202 ? 15.984 -9.303 -36.548 1.00 92.81 202 THR A O 1
ATOM 1651 N N . THR A 1 203 ? 16.021 -7.240 -37.393 1.00 92.56 203 THR A N 1
ATOM 1652 C CA . THR A 1 203 ? 14.957 -7.475 -38.379 1.00 92.56 203 THR A CA 1
ATOM 1653 C C . THR A 1 203 ? 15.533 -7.901 -39.720 1.00 92.56 203 THR A C 1
ATOM 1655 O O . THR A 1 203 ? 15.041 -8.865 -40.286 1.00 92.56 203 THR A O 1
ATOM 1658 N N . ILE A 1 204 ? 16.563 -7.203 -40.201 1.00 91.38 204 ILE A N 1
ATOM 1659 C CA . ILE A 1 204 ? 17.210 -7.485 -41.488 1.00 91.38 204 ILE A CA 1
ATOM 1660 C C . ILE A 1 204 ? 17.964 -8.815 -41.419 1.00 91.38 204 ILE A C 1
ATOM 1662 O O . ILE A 1 204 ? 17.748 -9.695 -42.244 1.00 91.38 204 ILE A O 1
ATOM 1666 N N . ASP A 1 205 ? 18.779 -8.985 -40.380 1.00 90.25 205 ASP A N 1
ATOM 1667 C CA . ASP A 1 205 ? 19.680 -10.130 -40.244 1.00 90.25 205 ASP A CA 1
ATOM 1668 C C . ASP A 1 205 ? 18.986 -11.347 -39.598 1.00 90.25 205 ASP A C 1
ATOM 1670 O O . ASP A 1 205 ? 19.625 -12.362 -39.340 1.00 90.25 205 ASP A O 1
ATOM 1674 N N . TRP A 1 206 ? 17.692 -11.239 -39.259 1.00 88.12 206 TRP A N 1
ATOM 1675 C CA . TRP A 1 206 ? 16.926 -12.266 -38.531 1.00 88.12 206 TRP A CA 1
ATOM 1676 C C . TRP A 1 206 ? 17.556 -12.738 -37.205 1.00 88.12 206 TRP A C 1
ATOM 1678 O O . TRP A 1 206 ? 17.270 -13.821 -36.701 1.00 88.12 206 TRP A O 1
ATOM 1688 N N . LEU A 1 207 ? 18.369 -11.888 -36.581 1.00 90.38 207 LEU A N 1
ATOM 1689 C CA . LEU A 1 207 ? 19.057 -12.187 -35.327 1.00 90.38 207 LEU A CA 1
ATOM 1690 C C . LEU A 1 207 ? 18.215 -11.850 -34.086 1.00 90.38 207 LEU A C 1
ATOM 1692 O O . LEU A 1 207 ? 17.338 -10.989 -34.118 1.00 90.38 207 LEU A O 1
ATOM 1696 N N . SER A 1 208 ? 18.520 -12.479 -32.951 1.00 92.56 208 SER A N 1
ATOM 1697 C CA . SER A 1 208 ? 17.936 -12.137 -31.643 1.00 92.56 208 SER A CA 1
ATOM 1698 C C . SER A 1 208 ? 18.879 -11.252 -30.827 1.00 92.56 208 SER A C 1
ATOM 1700 O O . SER A 1 208 ? 20.081 -11.309 -31.005 1.00 92.56 208 SER A O 1
ATOM 1702 N N . CYS A 1 209 ? 18.359 -10.442 -29.904 1.00 92.19 209 CYS A N 1
ATOM 1703 C CA . CYS A 1 209 ? 19.184 -9.668 -28.971 1.00 92.19 209 CYS A CA 1
ATOM 1704 C C . CYS A 1 209 ? 18.647 -9.825 -27.550 1.00 92.19 209 CYS A C 1
ATOM 1706 O O . CYS A 1 209 ? 17.556 -9.318 -27.257 1.00 92.19 209 CYS A O 1
ATOM 1708 N N . ALA A 1 210 ? 19.414 -10.453 -26.652 1.00 91.38 210 ALA A N 1
ATOM 1709 C CA . ALA A 1 210 ? 19.008 -10.605 -25.256 1.00 91.38 210 ALA A CA 1
ATOM 1710 C C . ALA A 1 210 ? 18.950 -9.247 -24.540 1.00 91.38 210 ALA A C 1
ATOM 1712 O O . ALA A 1 210 ? 18.020 -8.972 -23.787 1.00 91.38 210 ALA A O 1
ATOM 1713 N N . GLY A 1 211 ? 19.883 -8.338 -24.843 1.00 91.81 211 GLY A N 1
ATOM 1714 C CA . GLY A 1 211 ? 19.943 -7.008 -24.228 1.00 91.81 211 GLY A CA 1
ATOM 1715 C C . GLY A 1 211 ? 18.697 -6.141 -24.406 1.00 91.81 211 GLY A C 1
ATOM 1716 O O . GLY A 1 211 ? 18.332 -5.387 -23.504 1.00 91.81 211 GLY A O 1
ATOM 1717 N N . HIS A 1 212 ? 18.045 -6.240 -25.567 1.00 91.69 212 HIS A N 1
ATOM 1718 C CA . HIS A 1 212 ? 16.820 -5.499 -25.887 1.00 91.69 212 HIS A CA 1
ATOM 1719 C C . HIS A 1 212 ? 15.564 -6.381 -25.930 1.00 91.69 212 HIS A C 1
ATOM 1721 O O . HIS A 1 212 ? 14.486 -5.875 -26.250 1.00 91.69 212 HIS A O 1
ATOM 1727 N N . ASN A 1 213 ? 15.687 -7.667 -25.586 1.00 90.62 213 ASN A N 1
ATOM 1728 C CA . ASN A 1 213 ? 14.628 -8.674 -25.653 1.00 90.62 213 ASN A CA 1
ATOM 1729 C C . ASN A 1 213 ? 13.975 -8.810 -27.042 1.00 90.62 213 ASN A C 1
ATOM 1731 O O . ASN A 1 213 ? 12.770 -9.049 -27.147 1.00 90.62 213 ASN A O 1
ATOM 1735 N N . PHE A 1 214 ? 14.755 -8.675 -28.118 1.00 92.62 214 PHE A N 1
ATOM 1736 C CA . PHE A 1 214 ? 14.281 -9.025 -29.457 1.00 92.62 214 PHE A CA 1
ATOM 1737 C C . PHE A 1 214 ? 14.436 -10.528 -29.651 1.00 92.62 214 PHE A C 1
ATOM 1739 O O . PHE A 1 214 ? 15.553 -11.037 -29.670 1.00 92.62 214 PHE A O 1
ATOM 1746 N N . LYS A 1 215 ? 13.311 -11.234 -29.764 1.00 89.44 215 LYS A N 1
ATOM 1747 C CA . LYS A 1 215 ? 13.273 -12.676 -30.007 1.00 89.44 215 LYS A CA 1
ATOM 1748 C C . LYS A 1 215 ? 12.856 -12.908 -31.454 1.00 89.44 215 LYS A C 1
ATOM 1750 O O . LYS A 1 215 ? 11.720 -12.609 -31.817 1.00 89.44 215 LYS A O 1
ATOM 1755 N N . ARG A 1 216 ? 13.766 -13.428 -32.271 1.00 85.25 216 ARG A N 1
ATOM 1756 C CA . ARG A 1 216 ? 13.474 -13.966 -33.601 1.00 85.25 216 ARG A CA 1
ATOM 1757 C C . ARG A 1 216 ? 13.511 -15.483 -33.485 1.00 85.25 216 ARG A C 1
ATOM 1759 O O . ARG A 1 216 ? 14.503 -16.042 -33.028 1.00 85.25 216 ARG A O 1
ATOM 1766 N N . LYS A 1 217 ? 12.399 -16.140 -33.809 1.00 70.25 217 LYS A N 1
ATOM 1767 C CA . LYS A 1 217 ? 12.357 -17.598 -33.908 1.00 70.25 217 LYS A CA 1
ATOM 1768 C C . LYS A 1 217 ? 12.831 -17.952 -35.311 1.00 70.25 217 LYS A C 1
ATOM 1770 O O . LYS A 1 217 ? 12.193 -17.537 -36.272 1.00 70.25 217 LYS A O 1
ATOM 1775 N N . PHE A 1 218 ? 13.932 -18.683 -35.418 1.00 62.34 218 PHE A N 1
ATOM 1776 C CA . PHE A 1 218 ? 14.196 -19.441 -36.632 1.00 62.34 218 PHE A CA 1
ATOM 1777 C C . PHE A 1 218 ? 13.174 -20.579 -36.662 1.00 62.34 218 PHE A C 1
ATOM 1779 O O . PHE A 1 218 ? 13.115 -21.363 -35.712 1.00 62.34 218 PHE A O 1
ATOM 1786 N N . ASN A 1 219 ? 12.354 -20.659 -37.710 1.00 51.53 219 ASN A N 1
ATOM 1787 C CA . ASN A 1 219 ? 11.713 -21.926 -38.042 1.00 51.53 219 ASN A CA 1
ATOM 1788 C C . ASN A 1 219 ? 12.839 -22.841 -38.522 1.00 51.53 219 ASN A C 1
ATOM 1790 O O . ASN A 1 219 ? 13.235 -22.788 -39.680 1.00 51.53 219 ASN A O 1
ATOM 1794 N N . VAL A 1 220 ? 13.417 -23.624 -37.612 1.00 45.69 220 VAL A N 1
ATOM 1795 C CA . VAL A 1 220 ? 14.240 -24.767 -38.007 1.00 45.69 220 VAL A CA 1
ATOM 1796 C C . VAL A 1 220 ? 13.264 -25.885 -38.350 1.00 45.69 220 VAL A C 1
ATOM 1798 O O . VAL A 1 220 ? 13.038 -26.797 -37.559 1.00 45.69 220 VAL A O 1
ATOM 1801 N N . GLU A 1 221 ? 12.628 -25.777 -39.512 1.00 42.53 221 GLU A N 1
ATOM 1802 C CA . GLU A 1 221 ? 12.165 -26.976 -40.195 1.00 42.53 221 GLU A CA 1
ATOM 1803 C C . GLU A 1 221 ? 13.431 -27.651 -40.722 1.00 42.53 221 GLU A C 1
ATOM 1805 O O . GLU A 1 221 ? 14.193 -27.085 -41.505 1.00 42.53 221 GLU A O 1
ATOM 1810 N N . LYS A 1 222 ? 13.735 -28.829 -40.168 1.00 43.19 222 LYS A N 1
ATOM 1811 C CA . LYS A 1 222 ? 14.746 -29.725 -40.722 1.00 43.19 222 LYS A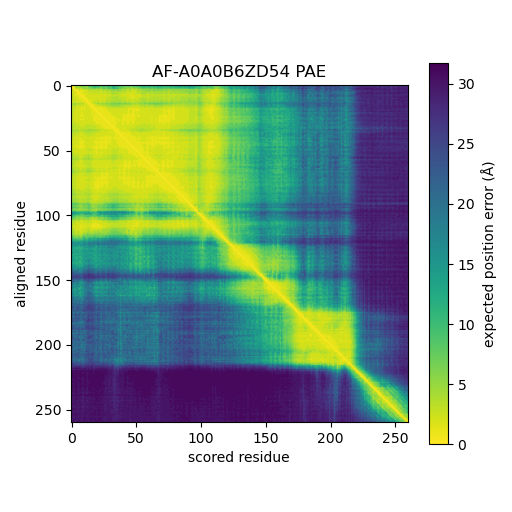 CA 1
ATOM 1812 C C . LYS A 1 222 ? 14.255 -30.157 -42.101 1.00 43.19 222 LYS A C 1
ATOM 1814 O 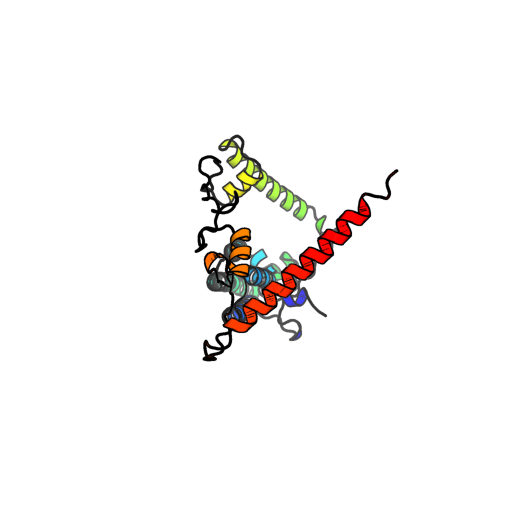O . LYS A 1 222 ? 13.574 -31.169 -42.203 1.00 43.19 222 LYS A O 1
ATOM 1819 N N . GLU A 1 223 ? 14.638 -29.438 -43.140 1.00 37.38 223 GLU A N 1
ATOM 1820 C CA . GLU A 1 223 ? 14.627 -29.976 -44.492 1.00 37.38 223 GLU A CA 1
ATOM 1821 C C . GLU A 1 223 ? 16.040 -29.874 -45.050 1.00 37.38 223 GLU A C 1
ATOM 1823 O O . GLU A 1 223 ? 16.590 -28.801 -45.291 1.00 37.38 223 GLU A O 1
ATOM 1828 N N . THR A 1 224 ? 16.667 -31.039 -45.183 1.00 48.53 224 THR A N 1
ATOM 1829 C CA . THR A 1 224 ? 17.820 -31.242 -46.050 1.00 48.53 224 THR A CA 1
ATOM 1830 C C . THR A 1 224 ? 17.367 -30.952 -47.477 1.00 48.53 224 THR A C 1
ATOM 1832 O O . THR A 1 224 ? 16.787 -31.825 -48.119 1.00 48.53 224 THR A O 1
ATOM 1835 N N . VAL A 1 225 ? 17.579 -29.727 -47.955 1.00 38.88 225 VAL A N 1
ATOM 1836 C CA . VAL A 1 225 ? 17.320 -29.372 -49.353 1.00 38.88 225 VAL A CA 1
ATOM 1837 C C . VAL A 1 225 ? 18.638 -29.369 -50.114 1.00 38.88 225 VAL A C 1
ATOM 1839 O O . VAL A 1 225 ? 19.602 -28.698 -49.745 1.00 38.88 225 VAL A O 1
ATOM 1842 N N . ASP A 1 226 ? 18.643 -30.198 -51.148 1.00 37.00 226 ASP A N 1
ATOM 1843 C CA . ASP A 1 226 ? 19.722 -30.478 -52.081 1.00 37.00 226 ASP A CA 1
ATOM 1844 C C . ASP A 1 226 ? 20.167 -29.210 -52.840 1.00 37.00 226 ASP A C 1
ATOM 1846 O O . ASP A 1 226 ? 19.351 -28.400 -53.280 1.00 37.00 226 ASP A O 1
ATOM 1850 N N . ILE A 1 227 ? 21.482 -29.030 -52.986 1.00 46.59 227 ILE A N 1
ATOM 1851 C CA . ILE A 1 227 ? 22.145 -27.781 -53.420 1.00 46.59 227 ILE A CA 1
ATOM 1852 C C . ILE A 1 227 ? 22.024 -27.542 -54.945 1.00 46.59 227 ILE A C 1
ATOM 1854 O O . ILE A 1 227 ? 22.454 -26.511 -55.460 1.00 46.59 227 ILE A O 1
ATOM 1858 N N . SER A 1 228 ? 21.394 -28.445 -55.699 1.00 42.50 228 SER A N 1
ATOM 1859 C CA . SER A 1 228 ? 21.380 -28.399 -57.169 1.00 42.50 228 SER A CA 1
ATOM 1860 C C . SER A 1 228 ? 20.320 -27.482 -57.799 1.00 42.50 228 SER A C 1
ATOM 1862 O O . SER A 1 228 ? 20.447 -27.137 -58.972 1.00 42.50 228 SER A O 1
ATOM 1864 N N . THR A 1 229 ? 19.305 -27.026 -57.057 1.00 41.56 229 THR A N 1
ATOM 1865 C CA . THR A 1 229 ? 18.181 -26.245 -57.624 1.00 41.56 229 THR A CA 1
ATOM 1866 C C . THR A 1 229 ? 18.283 -24.731 -57.425 1.00 41.56 229 THR A C 1
ATOM 1868 O O . THR A 1 229 ? 17.488 -23.984 -57.991 1.00 41.56 229 THR A O 1
ATOM 1871 N N . TYR A 1 230 ? 19.265 -24.234 -56.664 1.00 40.16 230 TYR A N 1
ATOM 1872 C CA . TYR A 1 230 ? 19.335 -22.805 -56.324 1.00 40.16 230 TYR A CA 1
ATOM 1873 C C . TYR A 1 230 ? 19.993 -21.929 -57.405 1.00 40.16 230 TYR A C 1
ATOM 1875 O O . TYR A 1 230 ? 19.779 -20.717 -57.413 1.00 40.16 230 TYR A O 1
ATOM 1883 N N . ALA A 1 231 ? 20.750 -22.522 -58.336 1.00 40.91 231 ALA A N 1
ATOM 1884 C CA . ALA A 1 231 ? 21.462 -21.780 -59.380 1.00 40.91 231 ALA A CA 1
ATOM 1885 C C . ALA A 1 231 ? 20.513 -21.129 -60.405 1.00 40.91 231 ALA A C 1
ATOM 1887 O O . ALA A 1 231 ? 20.728 -19.986 -60.790 1.00 40.91 231 ALA A O 1
ATOM 1888 N N . THR A 1 232 ? 19.406 -21.785 -60.760 1.00 45.50 232 THR A N 1
ATOM 1889 C CA . THR A 1 232 ? 18.465 -21.286 -61.781 1.00 45.50 232 THR A CA 1
ATOM 1890 C C . THR A 1 232 ? 17.564 -20.150 -61.284 1.00 45.50 232 THR A C 1
ATOM 1892 O O . THR A 1 232 ? 17.150 -19.298 -62.060 1.00 45.50 232 THR A O 1
ATOM 1895 N N . SER A 1 233 ? 17.305 -20.053 -59.975 1.00 43.81 233 SER A N 1
ATOM 1896 C CA . SER A 1 233 ? 16.378 -19.047 -59.421 1.00 43.81 233 SER A CA 1
ATOM 1897 C C . SER A 1 233 ? 16.968 -17.635 -59.250 1.00 43.81 233 SER A C 1
ATOM 1899 O O . SER A 1 233 ? 16.229 -16.669 -59.025 1.00 43.81 233 SER A O 1
ATOM 1901 N N . VAL A 1 234 ? 18.298 -17.504 -59.323 1.00 48.50 234 VAL A N 1
ATOM 1902 C CA . VAL A 1 234 ? 19.008 -16.223 -59.157 1.00 48.50 234 VAL A CA 1
ATOM 1903 C C . VAL A 1 234 ? 19.134 -15.481 -60.493 1.00 48.50 234 VAL A C 1
ATOM 1905 O O . VAL A 1 234 ? 19.127 -14.248 -60.505 1.00 48.50 234 VAL A O 1
ATOM 1908 N N . GLU A 1 235 ? 19.184 -16.206 -61.612 1.00 44.16 235 GLU A N 1
ATOM 1909 C CA . GLU A 1 235 ? 19.267 -15.631 -62.961 1.00 44.16 235 GLU A CA 1
ATOM 1910 C C . GLU A 1 235 ? 17.914 -15.076 -63.433 1.00 44.16 235 GLU A C 1
ATOM 1912 O O . GLU A 1 235 ? 17.861 -13.935 -63.896 1.00 44.16 235 GLU A O 1
ATOM 1917 N N . ASP A 1 236 ? 16.804 -15.765 -63.152 1.00 45.00 236 ASP A N 1
ATOM 1918 C CA . ASP A 1 236 ? 15.461 -15.287 -63.523 1.00 45.00 236 ASP A CA 1
ATOM 1919 C C . ASP A 1 236 ? 15.039 -14.014 -62.763 1.00 45.00 236 ASP A C 1
ATOM 1921 O O . ASP A 1 236 ? 14.355 -13.140 -63.301 1.00 45.00 236 ASP A O 1
ATOM 1925 N N . LYS A 1 237 ? 15.493 -13.839 -61.512 1.00 47.56 237 LYS A N 1
ATOM 1926 C CA . LYS A 1 237 ? 15.190 -12.630 -60.722 1.00 47.56 237 LYS A CA 1
ATOM 1927 C C . LYS A 1 237 ? 16.017 -11.411 -61.12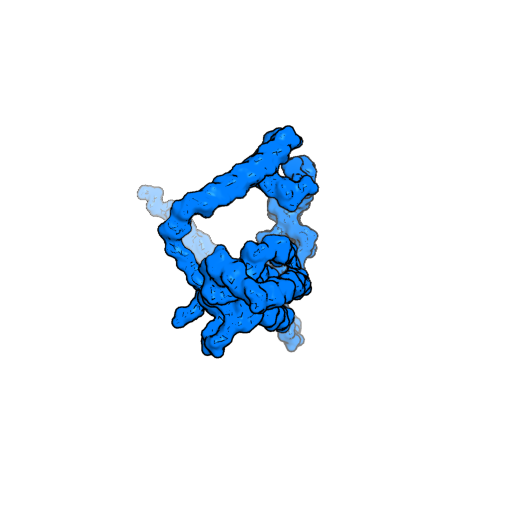6 1.00 47.56 237 LYS A C 1
ATOM 1929 O O . LYS A 1 237 ? 15.585 -10.293 -60.847 1.00 47.56 237 LYS A O 1
ATOM 1934 N N . LYS A 1 238 ? 17.173 -11.591 -61.775 1.00 47.06 238 LYS A N 1
ATOM 1935 C CA . LYS A 1 238 ? 17.945 -10.467 -62.329 1.00 47.06 238 LYS A CA 1
ATOM 1936 C C . LYS A 1 238 ? 17.273 -9.889 -63.576 1.00 47.06 238 LYS A C 1
ATOM 1938 O O . LYS A 1 238 ? 17.165 -8.668 -63.659 1.00 47.06 238 LYS A O 1
ATOM 1943 N N . LEU A 1 239 ? 16.727 -10.735 -64.456 1.00 44.59 239 LEU A N 1
ATOM 1944 C CA . LEU A 1 239 ? 15.993 -10.283 -65.647 1.00 44.59 239 LEU A CA 1
ATOM 1945 C C . LEU A 1 239 ? 14.741 -9.459 -65.294 1.00 44.59 239 LEU A C 1
ATOM 1947 O O . LEU A 1 239 ? 14.534 -8.386 -65.856 1.00 44.59 239 LEU A O 1
ATOM 1951 N N . CYS A 1 240 ? 13.956 -9.870 -64.290 1.00 45.25 240 CYS A N 1
ATOM 1952 C CA . CYS A 1 240 ? 12.758 -9.112 -63.897 1.00 45.25 240 CYS A CA 1
ATOM 1953 C C . CYS A 1 240 ? 13.050 -7.726 -63.288 1.00 45.25 240 CYS A C 1
ATOM 1955 O O . CYS A 1 240 ? 12.194 -6.842 -63.341 1.00 45.25 240 CYS A O 1
ATOM 1957 N N . VAL A 1 241 ? 14.226 -7.517 -62.684 1.00 50.22 241 VAL A N 1
ATOM 1958 C CA . VAL A 1 241 ? 14.589 -6.227 -62.063 1.00 50.22 241 VAL A CA 1
ATOM 1959 C C . VAL A 1 241 ? 15.130 -5.237 -63.101 1.00 50.22 241 VAL A C 1
ATOM 1961 O O . VAL A 1 241 ? 14.921 -4.030 -62.960 1.00 50.22 241 VAL A O 1
ATOM 1964 N N . GLU A 1 242 ? 15.768 -5.719 -64.169 1.00 46.91 242 GLU A N 1
ATOM 1965 C CA . GLU A 1 242 ? 16.253 -4.868 -65.262 1.00 46.91 242 GLU A CA 1
ATOM 1966 C C . GLU A 1 242 ? 15.106 -4.351 -66.151 1.00 46.91 242 GLU A C 1
ATOM 1968 O O . GLU A 1 242 ? 15.063 -3.153 -66.450 1.00 46.91 242 GLU A O 1
ATOM 1973 N N . ASP A 1 243 ? 14.100 -5.180 -66.454 1.00 48.75 243 ASP A N 1
ATOM 1974 C CA . ASP A 1 243 ? 12.914 -4.761 -67.224 1.00 48.75 243 ASP A CA 1
ATOM 1975 C C . ASP A 1 243 ? 12.017 -3.760 -66.465 1.00 48.75 243 ASP A C 1
ATOM 1977 O O . ASP A 1 243 ? 11.441 -2.833 -67.053 1.00 48.75 243 ASP A O 1
ATOM 1981 N N . ALA A 1 244 ? 11.948 -3.876 -65.135 1.00 48.22 244 ALA A N 1
ATOM 1982 C CA . ALA A 1 244 ? 11.223 -2.937 -64.275 1.00 48.22 244 ALA A CA 1
ATOM 1983 C C . ALA A 1 244 ? 11.913 -1.562 -64.166 1.00 48.22 244 ALA A C 1
ATOM 1985 O O . ALA A 1 244 ? 11.248 -0.542 -63.977 1.00 48.22 244 ALA A O 1
ATOM 1986 N N . ASN A 1 245 ? 13.241 -1.503 -64.308 1.00 47.94 245 ASN A N 1
ATOM 1987 C CA . ASN A 1 245 ? 13.977 -0.237 -64.325 1.00 47.94 245 ASN A CA 1
ATOM 1988 C C . ASN A 1 245 ? 13.928 0.442 -65.704 1.00 47.94 245 ASN A C 1
ATOM 1990 O O . ASN A 1 245 ? 13.848 1.670 -65.771 1.00 47.94 245 ASN A O 1
ATOM 1994 N N . ARG A 1 246 ? 13.894 -0.328 -66.801 1.00 48.97 246 ARG A N 1
ATOM 1995 C CA . ARG A 1 246 ? 13.806 0.213 -68.171 1.00 48.97 246 ARG A CA 1
ATOM 1996 C C . ARG A 1 246 ? 12.447 0.855 -68.474 1.00 48.97 246 ARG A C 1
ATOM 1998 O O . ARG A 1 246 ? 12.389 1.905 -69.110 1.00 48.97 246 ARG A O 1
ATOM 2005 N N . SER A 1 247 ? 11.367 0.277 -67.953 1.00 53.78 247 SER A N 1
ATOM 2006 C CA . SER A 1 247 ? 10.004 0.825 -68.053 1.00 53.78 247 SER A CA 1
ATOM 2007 C C . SER A 1 247 ? 9.804 2.108 -67.228 1.00 53.78 247 SER A C 1
ATOM 2009 O O . SER A 1 247 ? 9.046 2.990 -67.626 1.00 53.78 247 SER A O 1
ATOM 2011 N N . ARG A 1 248 ? 10.541 2.268 -66.122 1.00 48.28 248 ARG A N 1
ATOM 2012 C CA . ARG A 1 248 ? 10.471 3.447 -65.238 1.00 48.28 248 ARG A CA 1
ATOM 2013 C C . ARG A 1 248 ? 11.280 4.651 -65.734 1.00 48.28 248 ARG A C 1
ATOM 2015 O O . ARG A 1 248 ? 10.955 5.786 -65.398 1.00 48.28 248 ARG A O 1
ATOM 2022 N N . LEU A 1 249 ? 12.313 4.413 -66.544 1.00 46.69 249 LEU A N 1
ATOM 2023 C CA . LEU A 1 249 ? 13.082 5.466 -67.220 1.00 46.69 249 LEU A CA 1
ATOM 2024 C C . LEU A 1 249 ? 12.308 6.084 -68.396 1.00 46.69 249 LEU A C 1
ATOM 2026 O O . LEU A 1 249 ? 12.380 7.294 -68.588 1.00 46.69 249 LEU A O 1
ATOM 2030 N N . HIS A 1 250 ? 11.496 5.300 -69.114 1.00 51.22 250 HIS A N 1
ATOM 2031 C CA . HIS A 1 250 ? 10.633 5.830 -70.177 1.00 51.22 250 HIS A CA 1
ATOM 2032 C C . HIS A 1 250 ? 9.525 6.752 -69.638 1.00 51.22 250 HIS A C 1
ATOM 2034 O O . HIS A 1 250 ? 9.248 7.779 -70.245 1.00 51.22 250 HIS A O 1
ATOM 2040 N N . SER A 1 251 ? 8.965 6.471 -68.452 1.00 50.12 251 SER A N 1
ATOM 2041 C CA . SER A 1 251 ? 7.924 7.326 -67.854 1.00 50.12 251 SER A CA 1
ATOM 2042 C C . SER A 1 251 ? 8.427 8.677 -67.328 1.00 50.12 251 SER A C 1
ATOM 2044 O O . SER A 1 251 ? 7.617 9.538 -67.000 1.00 50.12 251 SER A O 1
ATOM 2046 N N . LEU A 1 252 ? 9.745 8.858 -67.184 1.00 48.38 252 LEU A N 1
ATOM 2047 C CA . LEU A 1 252 ? 10.342 10.109 -66.699 1.00 48.38 252 LEU A CA 1
ATOM 2048 C C . LEU A 1 252 ? 10.747 11.056 -67.840 1.00 48.38 252 LEU A C 1
ATOM 2050 O O . LEU A 1 252 ? 10.848 12.253 -67.599 1.00 48.38 252 LEU A O 1
ATOM 2054 N N . CYS A 1 253 ? 10.905 10.556 -69.071 1.00 44.59 253 CYS A N 1
ATOM 2055 C CA . CYS A 1 253 ? 11.188 11.392 -70.245 1.00 44.59 253 CYS A CA 1
ATOM 2056 C C . CYS A 1 253 ? 9.928 12.063 -70.833 1.00 44.59 253 CYS A C 1
ATOM 2058 O O . CYS A 1 253 ? 10.040 13.112 -71.459 1.00 44.59 253 CYS A O 1
ATOM 2060 N N . ASP A 1 254 ? 8.733 11.510 -70.591 1.00 48.66 254 ASP A N 1
ATOM 2061 C CA . ASP A 1 254 ? 7.462 12.045 -71.116 1.00 48.66 254 ASP A CA 1
ATOM 2062 C C . ASP A 1 254 ? 6.841 13.164 -70.249 1.00 48.66 254 ASP A C 1
ATOM 2064 O O . ASP A 1 254 ? 5.838 13.761 -70.630 1.00 48.66 254 ASP A O 1
ATOM 2068 N N . MET A 1 255 ? 7.428 13.484 -69.088 1.00 51.00 255 MET A N 1
ATOM 2069 C CA . MET A 1 255 ? 6.941 14.547 -68.188 1.00 51.00 255 MET A CA 1
ATOM 2070 C C . MET A 1 255 ? 7.658 15.898 -68.356 1.00 51.00 255 MET A C 1
ATOM 2072 O O . MET A 1 255 ? 7.188 16.894 -67.812 1.00 51.00 255 MET A O 1
ATOM 2076 N N . GLU A 1 256 ? 8.754 15.973 -69.120 1.00 49.62 256 GLU A N 1
ATOM 2077 C CA . GLU A 1 256 ? 9.491 17.230 -69.363 1.00 49.62 256 GLU A CA 1
ATOM 2078 C C . GLU A 1 256 ? 9.064 17.982 -70.642 1.00 49.62 256 GLU A C 1
ATOM 2080 O O . GLU A 1 256 ? 9.609 19.040 -70.941 1.00 49.62 256 GLU A O 1
ATOM 2085 N N . SER A 1 257 ? 8.057 17.507 -71.383 1.00 53.41 257 SER A N 1
ATOM 2086 C CA . SER A 1 257 ? 7.612 18.112 -72.656 1.00 53.41 257 SER A CA 1
ATOM 2087 C C . SER A 1 257 ? 6.276 18.875 -72.594 1.00 53.41 257 SER A C 1
ATOM 2089 O O . SER A 1 257 ? 5.757 19.285 -73.630 1.00 53.41 257 SER A O 1
ATOM 2091 N N . LEU A 1 258 ? 5.728 19.129 -71.398 1.00 49.72 258 LEU A N 1
ATOM 2092 C CA . LEU A 1 258 ? 4.426 19.799 -71.204 1.00 49.72 258 LEU A CA 1
ATOM 2093 C C . LEU A 1 258 ? 4.484 21.073 -70.340 1.00 49.72 258 LEU A C 1
ATOM 2095 O O . LEU A 1 258 ? 3.489 21.469 -69.734 1.00 49.72 258 LEU A O 1
ATOM 2099 N N . VAL A 1 259 ? 5.640 21.741 -70.316 1.00 51.44 259 VAL A N 1
ATOM 2100 C CA . VAL A 1 259 ? 5.772 23.118 -69.816 1.00 51.44 259 VAL A CA 1
ATOM 2101 C C . VAL A 1 259 ? 6.518 23.956 -70.857 1.00 51.44 259 VAL A C 1
ATOM 2103 O O . VAL A 1 259 ? 7.718 24.200 -70.744 1.00 51.44 259 VAL A O 1
ATOM 2106 N N . LEU A 1 260 ? 5.782 24.368 -71.889 1.00 44.78 260 LEU A N 1
ATOM 2107 C CA . LEU A 1 260 ? 6.037 25.563 -72.694 1.00 44.78 260 LEU A CA 1
ATOM 2108 C C . LEU A 1 260 ? 4.730 26.352 -72.775 1.00 44.78 260 LEU A C 1
ATOM 2110 O O . LEU A 1 260 ? 3.698 25.721 -73.099 1.00 44.78 260 LEU A O 1
#

Sequence (260 aa):
MSAEGNLHNPALFSGKNPYVWDMSLEYLDLTEKYPCPVSYIRGHVFKICHHALTAYRDVRELVADAKSVQDFREAVEKLKNVCQKDIELYKVEPALFTTKLKIPLPYWLCQPYVRPNPSDNDNAERKELRQHVNQKRAEKMQTVSRGDVGLSNNKLKKRLKNPYKNFNPRQKHRFETCTLCPNPKGLKCEYNLCKGCCRTKTTIDWLSCAGHNFKRKFNVEKETVDISTYATSVEDKKLCVEDANRSRLHSLCDMESLVL

Radius of gyration: 32.46 Å; Cα contacts (8 Å, |Δi|>4): 222; chains: 1; bounding box: 52×58×100 Å

Secondary structure (DSSP, 8-s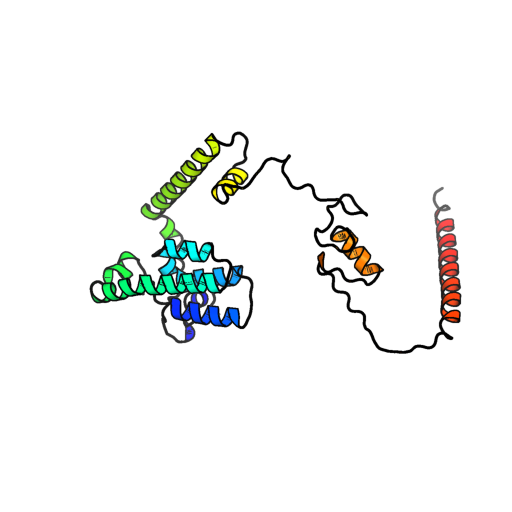tate):
---HHHHH-TTGGGT---BHHHHHHHHHHHHHHS---HHHHHHHHHHHTHHHHHH-HHHHHHHHH--SHHHHHHHHHHHHHHHHHHHHHHHH-GGGTTTTTT-SS-TTB--PPPPPPGGGGG-HHHHHHHHHHHHHHHHHHHHHHTTSTT--HHHHHHHHH-TT----GGGSPPPPBPSSSSSBPPTT-TTS--HHHHHHHHHHS---BTTTTB------------TTSTTHHHHHHHHHHHHHHHHHHHHHHTTSSS--

Mean predicted aligned error: 16.4 Å

pLDDT: mean 81.81, std 17.6, range [37.0, 98.31]

Solvent-accessible surface area (backbone atoms only — not comparable to full-atom values): 15386 Å² total; per-residue (Å²): 139,84,60,67,39,43,49,16,14,79,44,55,91,74,78,49,58,53,46,25,46,61,58,44,50,56,50,49,54,48,40,69,77,51,77,68,63,62,72,55,55,45,54,45,49,52,37,31,33,39,56,40,36,66,74,38,56,70,47,40,49,44,46,69,70,42,82,51,74,64,45,42,50,54,31,40,51,53,47,49,62,58,47,52,57,51,55,60,48,36,77,79,46,52,57,68,49,20,65,74,65,76,37,98,57,47,48,58,38,23,50,60,67,75,81,76,59,77,75,68,61,71,40,62,70,61,49,51,51,50,49,52,54,51,46,56,52,49,50,60,50,51,63,57,47,76,80,45,83,89,63,51,74,70,53,52,57,49,28,77,77,34,82,84,62,83,81,57,75,88,75,49,85,80,69,58,56,15,83,86,46,90,48,52,30,39,95,58,28,85,80,43,24,18,73,65,61,40,49,54,49,35,59,76,70,59,39,61,32,80,49,75,68,45,82,51,80,77,84,79,71,91,67,94,73,75,84,81,68,62,70,66,63,59,58,60,56,52,57,60,54,53,58,58,50,58,59,55,55,57,66,60,64,72,69,75,78,79,82,128